Protein AF-A0A1Y2BMK5-F1 (afdb_monomer_lite)

Secondary structure (DSSP, 8-state):
---------HHHHHGGG--HHHHHHHHHHHHHHHHHHHSS--THHHHHHHSHHHHHHHHHHHTTTT-HHHHHTT-SSS-HHHHHHHHHHHHHHTT-HHHHHHHHTTTTTTT-----HHHHH-GGGS-HHHHHHHHHHHHHHSSS----HHHHHHHHHHHHHHHHHHHHHHHHHHHHHHHHHHHHT--EEHHHHHHHHHHTTTS----TTPPEE-----GGGG-PPPHHHHHHHHHHHHHHHHHHHTTS-SSHHHHHHHHHHHHSS--TTT--

Radius of gyration: 19.22 Å; chains: 1; bounding box: 66×44×49 Å

Sequence (272 aa):
MSISQEAVTIHHQLAPFVNQEAYAKDCDSLIVIMRYLTGYRSPALQIAHIWKPALHSATLIMTPFRGAPACDFGFSPIDAALRTKVITLTSLVAECPACSALNCRIGKLGKGAYPLKPIVLTPSMISEREQVALNAVVGATVIPAARSERTRKKVVERFGEKGLQLLGTFIALMALTNTMTSLACLDIDADIQKDMEVVLKGTGWNMGRHKTVSTTMNVSDFRQPSTFTVLRHVLKGIKKAKITMSSLPSKPAELNMWIQSKFGFQPRYLSK

InterPro domains:
  IPR029032 AhpD-like [G3DSA:1.20.1290.10] (42-197)
  IPR029032 AhpD-like [SSF69118] (74-191)

pLDDT: mean 77.94, std 13.47, range [34.28, 96.31]

Foldseek 3Di:
DDPPPPPQFLLNVCVVLQPPVVLCVLCVLVQQLLCLFQVDRDSLSSLCVSVVVSNLVLLLLCLLPPCCVCQDVVVALHHQLLSLLLLLLLLVLLLQQQSNLSSQSRCCNPPHRNQNLCSQPNPVVADPLSVLLSVQSNQCRHVVRNDDPVSVVSQCVRGNPRSVVNSVSSNVSSVSSSVSCVNRLEAHEPVSVVVCCVRCPPNPRDSPSHHYDHPPDDPVSSDRDDPVRSVVSSVVSNVVSCVVCVVADPDLVRNQVVCCVPPVDGPPVSVD

Organism: NCBI:txid329046

Structure (mmCIF, N/CA/C/O backbone):
data_AF-A0A1Y2BMK5-F1
#
_entry.id   AF-A0A1Y2BMK5-F1
#
loop_
_atom_site.group_PDB
_atom_site.id
_atom_site.type_symbol
_atom_site.label_atom_id
_atom_site.label_alt_id
_atom_site.label_comp_id
_atom_site.label_asym_id
_atom_site.label_entity_id
_atom_site.label_seq_id
_atom_site.pdbx_PDB_ins_code
_atom_site.Cartn_x
_atom_site.Cartn_y
_atom_site.Cartn_z
_atom_site.occupancy
_atom_site.B_iso_or_equiv
_atom_site.auth_seq_id
_atom_site.auth_comp_id
_atom_site.auth_asym_id
_atom_site.auth_atom_id
_atom_site.pdbx_PDB_model_num
ATOM 1 N N . MET A 1 1 ? 43.092 -8.981 -8.061 1.00 37.88 1 MET A N 1
ATOM 2 C CA . MET A 1 1 ? 41.873 -8.144 -8.049 1.00 37.88 1 MET A CA 1
ATOM 3 C C . MET A 1 1 ? 40.702 -9.022 -8.455 1.00 37.88 1 MET A C 1
ATOM 5 O O . MET A 1 1 ? 40.603 -9.369 -9.623 1.00 37.88 1 MET A O 1
ATOM 9 N N . SER A 1 2 ? 39.881 -9.472 -7.504 1.00 34.28 2 SER A N 1
ATOM 10 C CA . SER A 1 2 ? 38.656 -10.200 -7.842 1.00 34.28 2 SER A CA 1
ATOM 11 C C . SER A 1 2 ? 37.641 -9.198 -8.377 1.00 34.28 2 SER A C 1
ATOM 13 O O . SER A 1 2 ? 37.265 -8.266 -7.664 1.00 34.28 2 SER A O 1
ATOM 15 N N . ILE A 1 3 ? 37.199 -9.381 -9.617 1.00 35.81 3 ILE A N 1
ATOM 16 C CA . ILE A 1 3 ? 35.992 -8.727 -10.113 1.00 35.81 3 ILE A CA 1
ATOM 17 C C . ILE A 1 3 ? 34.863 -9.275 -9.241 1.00 35.81 3 ILE A C 1
ATOM 19 O O . ILE A 1 3 ? 34.463 -10.428 -9.384 1.00 35.81 3 ILE A O 1
ATOM 23 N N . SER A 1 4 ? 34.422 -8.480 -8.269 1.00 41.19 4 SER A N 1
ATOM 24 C CA . SER A 1 4 ? 33.177 -8.726 -7.553 1.00 41.19 4 SER A CA 1
ATOM 25 C C . SER A 1 4 ? 32.084 -8.787 -8.615 1.00 41.19 4 SER A C 1
ATOM 27 O O . SER A 1 4 ? 31.694 -7.748 -9.145 1.00 41.19 4 SER A O 1
ATOM 29 N N . GLN A 1 5 ? 31.623 -9.989 -8.969 1.00 45.81 5 GLN A N 1
ATOM 30 C CA . GLN A 1 5 ? 30.364 -10.149 -9.684 1.00 45.81 5 GLN A CA 1
ATOM 31 C C . GLN A 1 5 ? 29.290 -9.556 -8.776 1.00 45.81 5 GLN A C 1
ATOM 33 O O . GLN A 1 5 ? 28.866 -10.182 -7.806 1.00 45.81 5 GLN A O 1
ATOM 38 N N . GLU A 1 6 ? 28.911 -8.306 -9.035 1.00 58.62 6 GLU A N 1
ATOM 39 C CA . GLU A 1 6 ? 27.813 -7.671 -8.328 1.00 58.62 6 GLU A CA 1
ATOM 40 C C . GLU A 1 6 ? 26.588 -8.576 -8.452 1.00 58.62 6 GLU A C 1
ATOM 42 O O . GLU A 1 6 ? 26.075 -8.785 -9.547 1.00 58.62 6 GLU A O 1
ATOM 47 N N . ALA A 1 7 ? 26.120 -9.124 -7.328 1.00 60.66 7 ALA A N 1
ATOM 48 C CA . ALA A 1 7 ? 24.984 -10.039 -7.317 1.00 60.66 7 ALA A CA 1
ATOM 49 C C . ALA A 1 7 ? 23.778 -9.384 -8.011 1.00 60.66 7 ALA A C 1
ATOM 51 O O . ALA A 1 7 ? 23.241 -8.396 -7.513 1.00 60.66 7 ALA A O 1
ATOM 52 N N . VAL A 1 8 ? 23.394 -9.865 -9.190 1.00 74.69 8 VAL A N 1
ATOM 53 C CA . VAL A 1 8 ? 22.322 -9.260 -9.987 1.00 74.69 8 VAL A CA 1
ATOM 54 C C . VAL A 1 8 ? 20.992 -9.510 -9.272 1.00 74.69 8 VAL A C 1
ATOM 56 O O . VAL A 1 8 ? 20.641 -10.659 -9.011 1.00 74.69 8 VAL A O 1
ATOM 59 N N . THR A 1 9 ? 20.257 -8.450 -8.923 1.00 80.25 9 THR A N 1
ATOM 60 C CA . THR A 1 9 ? 18.926 -8.578 -8.310 1.00 80.25 9 THR A CA 1
ATOM 61 C C . THR A 1 9 ? 17.930 -9.137 -9.325 1.00 80.25 9 THR A C 1
ATOM 63 O O . THR A 1 9 ? 18.091 -8.962 -10.535 1.00 80.25 9 THR A O 1
ATOM 66 N N . ILE A 1 10 ? 16.863 -9.790 -8.850 1.00 84.88 10 ILE A N 1
ATOM 67 C CA . ILE A 1 10 ? 15.784 -10.258 -9.736 1.00 84.88 10 ILE A CA 1
ATOM 68 C C . ILE A 1 10 ? 15.186 -9.070 -10.503 1.00 84.88 10 ILE A C 1
ATOM 70 O O . ILE A 1 10 ? 14.896 -9.188 -11.689 1.00 84.88 10 ILE A O 1
ATOM 74 N N . HIS A 1 11 ? 15.090 -7.896 -9.876 1.00 84.81 11 HIS A N 1
ATOM 75 C CA . HIS A 1 11 ? 14.702 -6.658 -10.545 1.00 84.81 11 HIS A CA 1
ATOM 76 C C . HIS A 1 11 ? 15.526 -6.362 -11.811 1.00 84.81 11 HIS A C 1
ATOM 78 O O . HIS A 1 11 ? 14.943 -6.110 -12.865 1.00 84.81 11 HIS A O 1
ATOM 84 N N . HIS A 1 12 ? 16.858 -6.453 -11.746 1.00 84.38 12 HIS A N 1
ATOM 85 C CA . HIS A 1 12 ? 17.714 -6.248 -12.919 1.00 84.38 12 HIS A CA 1
ATOM 86 C C . HIS A 1 12 ? 17.507 -7.312 -13.998 1.00 84.38 12 HIS A C 1
ATOM 88 O O . HIS A 1 12 ? 17.515 -6.987 -15.184 1.00 84.38 12 HIS A O 1
ATOM 94 N N . GLN A 1 13 ? 17.251 -8.561 -13.608 1.00 87.62 13 GLN A N 1
ATOM 95 C CA . GLN A 1 13 ? 16.928 -9.631 -14.559 1.00 87.62 13 GLN A CA 1
ATOM 96 C C . GLN A 1 13 ? 15.573 -9.412 -15.246 1.00 87.62 13 GLN A C 1
ATOM 98 O O . GLN A 1 13 ? 15.386 -9.827 -16.386 1.00 87.62 13 GLN A O 1
ATOM 103 N N . LEU A 1 14 ? 14.634 -8.743 -14.572 1.00 88.19 14 LEU A N 1
ATOM 104 C CA . LEU A 1 14 ? 13.306 -8.440 -15.102 1.00 88.19 14 LEU A CA 1
ATOM 105 C C . LEU A 1 14 ? 13.279 -7.206 -16.020 1.00 88.19 14 LEU A C 1
ATOM 107 O O . LEU A 1 14 ? 12.351 -7.070 -16.819 1.00 88.19 14 LEU A O 1
ATOM 111 N N . ALA A 1 15 ? 14.278 -6.322 -15.945 1.00 86.38 15 ALA A N 1
ATOM 112 C CA . ALA A 1 15 ? 14.300 -5.060 -16.689 1.00 86.38 15 ALA A CA 1
ATOM 113 C C . ALA A 1 15 ? 14.110 -5.204 -18.219 1.00 86.38 15 ALA A C 1
ATOM 115 O O . ALA A 1 15 ? 13.330 -4.425 -18.776 1.00 86.38 15 ALA A O 1
ATOM 116 N N . PRO A 1 16 ? 14.712 -6.197 -18.912 1.00 90.00 16 PRO A N 1
ATOM 117 C CA . PRO A 1 16 ? 14.519 -6.384 -20.355 1.00 90.00 16 PRO A CA 1
ATOM 118 C C . PRO A 1 16 ? 13.082 -6.738 -20.762 1.00 90.00 16 PRO A C 1
ATOM 120 O O . PRO A 1 16 ? 12.694 -6.516 -21.906 1.00 90.00 16 PRO A O 1
ATOM 123 N N . PHE A 1 17 ? 12.275 -7.271 -19.840 1.00 89.81 17 PHE A N 1
ATOM 124 C CA . PHE A 1 17 ? 10.885 -7.654 -20.109 1.00 89.81 17 PHE A CA 1
ATOM 125 C C . PHE A 1 17 ? 9.910 -6.473 -19.998 1.00 89.81 17 PHE A C 1
ATOM 127 O O . PHE A 1 17 ? 8.723 -6.609 -20.303 1.00 89.81 17 PHE A O 1
ATOM 134 N N . VAL A 1 18 ? 10.388 -5.300 -19.574 1.00 87.69 18 VAL A N 1
ATOM 135 C CA . VAL A 1 18 ? 9.569 -4.092 -19.479 1.00 87.69 18 VAL A CA 1
ATOM 136 C C . VAL A 1 18 ? 9.506 -3.410 -20.844 1.00 87.69 18 VAL A C 1
ATOM 138 O O . VAL A 1 18 ? 10.422 -2.692 -21.245 1.00 87.69 18 VAL A O 1
ATOM 141 N N . ASN A 1 19 ? 8.374 -3.547 -21.536 1.00 90.69 19 ASN A N 1
ATOM 142 C CA . ASN A 1 19 ? 8.073 -2.690 -22.682 1.00 90.69 19 ASN A CA 1
ATOM 143 C C . ASN A 1 19 ? 7.813 -1.256 -22.182 1.00 90.69 19 ASN A C 1
ATOM 145 O O . ASN A 1 19 ? 6.749 -0.969 -21.630 1.00 90.69 19 ASN A O 1
ATOM 149 N N . GLN A 1 20 ? 8.794 -0.365 -22.361 1.00 88.19 20 GLN A N 1
ATOM 150 C CA . GLN A 1 20 ? 8.766 0.993 -21.804 1.00 88.19 20 GLN A CA 1
ATOM 151 C C . GLN A 1 20 ? 7.624 1.852 -22.355 1.00 88.19 20 GLN A C 1
ATOM 153 O O . GLN A 1 20 ? 7.023 2.618 -21.601 1.00 88.19 20 GLN A O 1
ATOM 158 N N . GLU A 1 21 ? 7.283 1.703 -23.635 1.00 88.44 21 GLU A N 1
ATOM 159 C CA . GLU A 1 21 ? 6.185 2.446 -24.258 1.00 88.44 21 GLU A CA 1
ATOM 160 C C . GLU A 1 21 ? 4.834 2.002 -23.681 1.00 88.44 21 GLU A C 1
ATOM 162 O O . GLU A 1 21 ? 4.038 2.820 -23.205 1.00 88.44 21 GLU A O 1
ATOM 167 N N . ALA A 1 22 ? 4.604 0.687 -23.627 1.00 88.44 22 ALA A N 1
ATOM 168 C CA . ALA A 1 22 ? 3.404 0.124 -23.024 1.00 88.44 22 ALA A CA 1
ATOM 169 C C . ALA A 1 22 ? 3.323 0.441 -21.523 1.00 88.44 22 ALA A C 1
ATOM 171 O O . ALA A 1 22 ? 2.236 0.695 -21.009 1.00 88.44 22 ALA A O 1
ATOM 172 N N . TYR A 1 23 ? 4.450 0.455 -20.809 1.00 88.56 23 TYR A N 1
ATOM 173 C CA . TYR A 1 23 ? 4.517 0.838 -19.398 1.00 88.56 23 TYR A CA 1
ATOM 174 C C . TYR A 1 23 ? 4.120 2.298 -19.191 1.00 88.56 23 TYR A C 1
ATOM 176 O O . TYR A 1 23 ? 3.236 2.581 -18.377 1.00 88.56 23 TYR A O 1
ATOM 184 N N . ALA A 1 24 ? 4.719 3.217 -19.951 1.00 86.50 24 ALA A N 1
ATOM 185 C CA . ALA A 1 24 ? 4.400 4.637 -19.879 1.00 86.50 24 ALA A CA 1
ATOM 186 C C . ALA A 1 24 ? 2.907 4.884 -20.134 1.00 86.50 24 ALA A C 1
ATOM 188 O O . ALA A 1 24 ? 2.281 5.649 -19.405 1.00 86.50 24 ALA A O 1
ATOM 189 N N . LYS A 1 25 ? 2.313 4.177 -21.102 1.00 87.31 25 LYS A N 1
ATOM 190 C CA . LYS A 1 25 ? 0.887 4.283 -21.434 1.00 87.31 25 LYS A CA 1
ATOM 191 C C . LYS A 1 25 ? -0.032 3.668 -20.373 1.00 87.31 25 LYS A C 1
ATOM 193 O O . LYS A 1 25 ? -1.000 4.305 -19.949 1.00 87.31 25 LYS A O 1
ATOM 198 N N . ASP A 1 26 ? 0.246 2.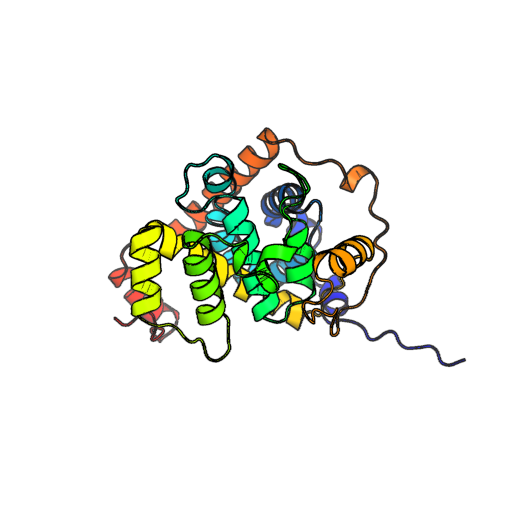438 -19.944 1.00 85.00 26 ASP A N 1
ATOM 199 C CA . ASP A 1 26 ? -0.641 1.670 -19.060 1.00 85.00 26 ASP A CA 1
ATOM 200 C C . ASP A 1 26 ? -0.634 2.186 -17.619 1.00 85.00 26 ASP A C 1
ATOM 202 O O . ASP A 1 26 ? -1.670 2.127 -16.938 1.00 85.00 26 ASP A O 1
ATOM 206 N N . CYS A 1 27 ? 0.525 2.680 -17.172 1.00 85.56 27 CYS A N 1
ATOM 207 C CA . CYS A 1 27 ? 0.789 3.090 -15.796 1.00 85.56 27 CYS A CA 1
ATOM 208 C C . CYS A 1 27 ? 0.824 4.612 -15.602 1.00 85.56 27 CYS A C 1
ATOM 210 O O . CYS A 1 27 ? 0.990 5.041 -14.465 1.00 85.56 27 CYS A O 1
ATOM 212 N N . ASP A 1 28 ? 0.617 5.421 -16.648 1.00 87.06 28 ASP A N 1
ATOM 213 C CA . ASP A 1 28 ? 0.618 6.897 -16.631 1.00 87.06 28 ASP A CA 1
ATOM 214 C C . ASP A 1 28 ? -0.010 7.503 -15.356 1.00 87.06 28 ASP A C 1
ATOM 216 O O . ASP A 1 28 ? 0.658 8.165 -14.561 1.00 87.06 28 ASP A O 1
ATOM 220 N N . SER A 1 29 ? -1.282 7.186 -15.079 1.00 83.31 29 SER A N 1
ATOM 221 C CA . SER A 1 29 ? -1.964 7.671 -13.870 1.00 83.31 29 SER A CA 1
ATOM 222 C C . SER A 1 29 ? -1.305 7.225 -12.570 1.00 83.31 29 SER A C 1
ATOM 224 O O . SER A 1 29 ? -1.212 8.021 -11.640 1.00 83.31 29 SER A O 1
ATOM 226 N N . LEU A 1 30 ? -0.858 5.972 -12.484 1.00 81.69 30 LEU A N 1
ATOM 227 C CA . LEU A 1 30 ? -0.229 5.451 -11.270 1.00 81.69 30 LEU A CA 1
ATOM 228 C C . LEU A 1 30 ? 1.133 6.102 -11.041 1.00 81.69 30 LEU A C 1
ATOM 230 O O . LEU A 1 30 ? 1.456 6.419 -9.901 1.00 81.69 30 LEU A O 1
ATOM 234 N N . ILE A 1 31 ? 1.892 6.358 -12.108 1.00 84.62 31 ILE A N 1
ATOM 235 C CA . ILE A 1 31 ? 3.179 7.057 -12.054 1.00 84.62 31 ILE A CA 1
ATOM 236 C C . ILE A 1 31 ? 2.977 8.474 -11.511 1.00 84.62 31 ILE A C 1
ATOM 238 O O . ILE A 1 31 ? 3.663 8.859 -10.566 1.00 84.62 31 ILE A O 1
ATOM 242 N N . VAL A 1 32 ? 2.013 9.232 -12.046 1.00 82.50 32 VAL A N 1
ATOM 243 C CA . VAL A 1 32 ? 1.722 10.600 -11.580 1.00 82.50 32 VAL A CA 1
ATOM 244 C C . VAL A 1 32 ? 1.276 10.611 -10.117 1.00 82.50 32 VAL A C 1
ATOM 246 O O . VAL A 1 32 ? 1.775 11.411 -9.324 1.00 82.50 32 VAL A O 1
ATOM 249 N N . ILE A 1 33 ? 0.367 9.709 -9.741 1.00 78.81 33 ILE A N 1
ATOM 250 C CA . ILE A 1 33 ? -0.146 9.609 -8.369 1.00 78.81 33 ILE A CA 1
ATOM 251 C C . ILE A 1 33 ? 0.973 9.208 -7.402 1.00 78.81 33 ILE A C 1
ATOM 253 O O . ILE A 1 33 ? 1.138 9.843 -6.365 1.00 78.81 33 ILE A O 1
ATOM 257 N N . MET A 1 34 ? 1.777 8.197 -7.737 1.00 77.69 34 MET A N 1
ATOM 258 C CA . MET A 1 34 ? 2.910 7.784 -6.904 1.00 77.69 34 MET A CA 1
ATOM 259 C C . MET A 1 34 ? 3.925 8.910 -6.758 1.00 77.69 34 MET A C 1
ATOM 261 O O . MET A 1 34 ? 4.346 9.192 -5.642 1.00 77.69 34 MET A O 1
ATOM 265 N N . ARG A 1 35 ? 4.238 9.623 -7.842 1.00 77.62 35 ARG A N 1
ATOM 266 C CA . ARG A 1 35 ? 5.160 10.758 -7.806 1.00 77.62 35 ARG A CA 1
ATOM 267 C C . ARG A 1 35 ? 4.673 11.882 -6.894 1.00 77.62 35 ARG A C 1
ATOM 269 O O . ARG A 1 35 ? 5.474 12.389 -6.121 1.00 77.62 35 ARG A O 1
ATOM 276 N N . TYR A 1 36 ? 3.385 12.225 -6.927 1.00 76.19 36 TYR A N 1
ATOM 277 C CA . TYR A 1 36 ? 2.797 13.177 -5.973 1.00 76.19 36 TYR A CA 1
ATOM 278 C C . TYR A 1 36 ? 2.977 12.722 -4.520 1.00 76.19 36 TYR A C 1
ATOM 280 O O . TYR A 1 36 ? 3.273 13.497 -3.617 1.00 76.19 36 TYR A O 1
ATOM 288 N N . LEU A 1 37 ? 2.779 11.428 -4.299 1.00 72.31 37 LEU A N 1
ATOM 289 C CA . LEU A 1 37 ? 2.688 10.847 -2.975 1.00 72.31 37 LEU A CA 1
ATOM 290 C C . LEU A 1 37 ? 4.040 10.570 -2.317 1.00 72.31 37 LEU A C 1
ATOM 292 O O . LEU A 1 37 ? 4.126 10.598 -1.092 1.00 72.31 37 LEU A O 1
ATOM 296 N N . THR A 1 38 ? 5.062 10.235 -3.099 1.00 70.50 38 THR A N 1
ATOM 297 C CA . THR A 1 38 ? 6.379 9.809 -2.598 1.00 70.50 38 THR A CA 1
ATOM 298 C C . THR A 1 38 ? 7.517 10.692 -3.100 1.00 70.50 38 THR A C 1
ATOM 300 O O . THR A 1 38 ? 8.629 10.589 -2.588 1.00 70.50 38 THR A O 1
ATOM 303 N N . GLY A 1 39 ? 7.269 11.528 -4.115 1.00 70.56 39 GLY A N 1
ATOM 304 C CA . GLY A 1 39 ? 8.311 12.240 -4.859 1.00 70.56 39 GLY A CA 1
ATOM 305 C C . GLY A 1 39 ? 9.223 11.326 -5.654 1.00 70.56 39 GLY A C 1
ATOM 306 O O . GLY A 1 39 ? 10.262 11.774 -6.118 1.00 70.56 39 GLY A O 1
ATOM 307 N N . TYR A 1 40 ? 8.847 10.056 -5.796 1.00 70.19 40 TYR A N 1
ATOM 308 C CA . TYR A 1 40 ? 9.711 9.024 -6.329 1.00 70.19 40 TYR A CA 1
ATOM 309 C C . TYR A 1 40 ? 8.994 8.177 -7.375 1.00 70.19 40 TYR A C 1
ATOM 311 O O . TYR A 1 40 ? 7.838 7.773 -7.202 1.00 70.19 40 TYR A O 1
ATOM 319 N N . ARG A 1 41 ? 9.708 7.860 -8.456 1.00 73.31 41 ARG A N 1
ATOM 320 C CA . ARG A 1 41 ? 9.243 6.916 -9.469 1.00 73.31 41 ARG A CA 1
ATOM 321 C C . ARG A 1 41 ? 9.576 5.500 -9.007 1.00 73.31 41 ARG A C 1
ATOM 323 O O . ARG A 1 41 ? 10.662 5.003 -9.259 1.00 73.31 41 ARG A O 1
ATOM 330 N N . SER A 1 42 ? 8.626 4.854 -8.336 1.00 73.38 42 SER A N 1
ATOM 331 C CA . SER A 1 42 ? 8.840 3.503 -7.812 1.00 73.38 42 SER A CA 1
ATOM 332 C C . SER A 1 42 ? 9.030 2.466 -8.937 1.00 73.38 42 SER A C 1
ATOM 334 O O . SER A 1 42 ? 8.113 2.303 -9.753 1.00 73.38 42 SER A O 1
ATOM 336 N N . PRO A 1 43 ? 10.144 1.705 -8.951 1.00 79.06 43 PRO A N 1
ATOM 337 C CA . PRO A 1 43 ? 10.358 0.611 -9.903 1.00 79.06 43 PRO A CA 1
ATOM 338 C C . PRO A 1 43 ? 9.390 -0.567 -9.689 1.00 79.06 43 PRO A C 1
ATOM 340 O O . PRO A 1 43 ? 9.171 -1.373 -10.590 1.00 79.06 43 PRO A O 1
ATOM 343 N N . ALA A 1 44 ? 8.694 -0.626 -8.546 1.00 82.44 44 ALA A N 1
ATOM 344 C CA . ALA A 1 44 ? 7.671 -1.639 -8.280 1.00 82.44 44 ALA A CA 1
ATOM 345 C C . ALA A 1 44 ? 6.539 -1.651 -9.326 1.00 82.44 44 ALA A C 1
ATOM 347 O O . ALA A 1 44 ? 5.975 -2.707 -9.617 1.00 82.44 44 ALA A O 1
ATOM 348 N N . LEU A 1 45 ? 6.217 -0.497 -9.927 1.00 84.81 45 LEU A N 1
ATOM 349 C CA . LEU A 1 45 ? 5.207 -0.421 -10.988 1.00 84.81 45 LEU A CA 1
ATOM 350 C C . LEU A 1 45 ? 5.661 -1.089 -12.292 1.00 84.81 45 LEU A C 1
ATOM 352 O O . LEU A 1 45 ? 4.811 -1.565 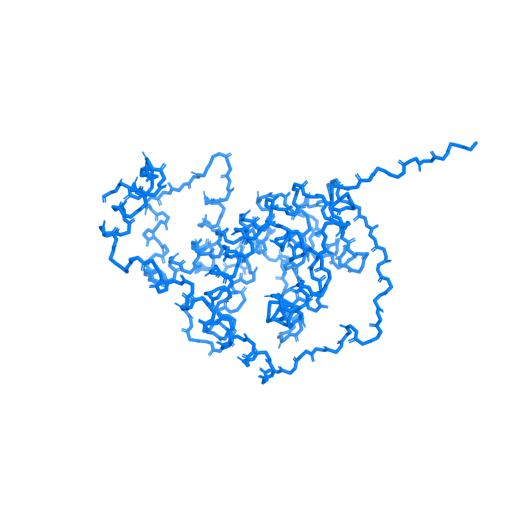-13.043 1.00 84.81 45 LEU A O 1
ATOM 356 N N . GLN A 1 46 ? 6.968 -1.142 -12.562 1.00 87.25 46 GLN A N 1
ATOM 357 C CA . GLN A 1 46 ? 7.503 -1.851 -13.727 1.00 87.25 46 GLN A CA 1
ATOM 358 C C . GLN A 1 46 ? 7.368 -3.362 -13.538 1.00 87.25 46 GLN A C 1
ATOM 360 O O . GLN A 1 46 ? 6.887 -4.042 -14.440 1.00 87.25 46 GLN A O 1
ATOM 365 N N . ILE A 1 47 ? 7.665 -3.872 -12.338 1.00 86.69 47 ILE A N 1
ATOM 366 C CA . ILE A 1 47 ? 7.456 -5.290 -12.000 1.00 86.69 47 ILE A CA 1
ATOM 367 C C . ILE A 1 47 ? 5.977 -5.663 -12.137 1.00 86.69 47 ILE A C 1
ATOM 369 O O . ILE A 1 47 ? 5.638 -6.649 -12.793 1.00 86.69 47 ILE A O 1
ATOM 373 N N . ALA A 1 48 ? 5.080 -4.847 -11.576 1.00 86.75 48 ALA A N 1
ATOM 374 C CA . ALA A 1 48 ? 3.646 -5.074 -11.714 1.00 86.75 48 ALA A CA 1
ATOM 375 C C . ALA A 1 48 ? 3.200 -5.046 -13.187 1.00 86.75 48 ALA A C 1
ATOM 377 O O . ALA A 1 48 ? 2.303 -5.790 -13.564 1.00 86.75 48 ALA A O 1
ATOM 378 N N . HIS A 1 49 ? 3.817 -4.220 -14.039 1.00 89.12 49 HIS A N 1
ATOM 379 C CA . HIS A 1 49 ? 3.467 -4.130 -15.461 1.00 89.12 49 HIS A CA 1
ATOM 380 C C . HIS A 1 49 ? 3.831 -5.381 -16.263 1.00 89.12 49 HIS A C 1
ATOM 382 O O . HIS A 1 49 ? 3.037 -5.771 -17.125 1.00 89.12 49 HIS A O 1
ATOM 388 N N . ILE A 1 50 ? 4.955 -6.030 -15.936 1.00 88.94 50 ILE A N 1
ATOM 389 C CA . ILE A 1 50 ? 5.335 -7.335 -16.504 1.00 88.94 50 ILE A CA 1
ATOM 390 C C . ILE A 1 50 ? 4.246 -8.368 -16.183 1.00 88.94 50 ILE A C 1
ATOM 392 O O . ILE A 1 50 ? 3.825 -9.131 -17.052 1.00 88.94 50 ILE A O 1
ATOM 396 N N . TRP A 1 51 ? 3.716 -8.348 -14.957 1.00 86.50 51 TRP A N 1
ATOM 397 C CA . TRP A 1 51 ? 2.652 -9.249 -14.522 1.00 86.50 51 TRP A CA 1
ATOM 398 C C . TRP A 1 51 ? 1.286 -8.548 -14.470 1.00 86.50 51 TRP A C 1
ATOM 400 O O . TRP A 1 51 ? 0.810 -8.134 -13.413 1.00 86.50 51 TRP A O 1
ATOM 410 N N . LYS A 1 52 ? 0.602 -8.450 -15.619 1.00 83.31 52 LYS A N 1
ATOM 411 C CA . LYS A 1 52 ? -0.678 -7.716 -15.760 1.00 83.31 52 LYS A CA 1
ATOM 412 C C . LYS A 1 52 ? -1.724 -7.979 -14.659 1.00 83.31 52 LYS A C 1
ATOM 414 O O . LYS A 1 52 ? -2.333 -7.003 -14.221 1.00 83.31 52 LYS A O 1
ATOM 419 N N . PRO A 1 53 ? -1.941 -9.213 -14.158 1.00 83.50 53 PRO A N 1
ATOM 420 C CA . PRO A 1 53 ? -2.806 -9.446 -13.000 1.00 83.50 53 PRO A CA 1
ATOM 421 C C . PRO A 1 53 ? -2.406 -8.670 -11.738 1.00 83.50 53 PRO A C 1
ATOM 423 O O . PRO A 1 53 ? -3.283 -8.125 -11.064 1.00 83.50 53 PRO A O 1
ATOM 426 N N . ALA A 1 54 ? -1.111 -8.554 -11.431 1.00 84.00 54 ALA A N 1
ATOM 427 C CA . ALA A 1 54 ? -0.639 -7.695 -10.349 1.00 84.00 54 ALA A CA 1
ATOM 428 C C . ALA A 1 54 ? -0.844 -6.217 -10.659 1.00 84.00 54 ALA A C 1
ATOM 430 O O . ALA A 1 54 ? -1.290 -5.502 -9.771 1.00 84.00 54 ALA A O 1
ATOM 431 N N . LEU A 1 55 ? -0.614 -5.745 -11.891 1.00 83.44 55 LEU A N 1
ATOM 432 C CA . LEU A 1 55 ? -0.939 -4.358 -12.249 1.00 83.44 55 LEU A CA 1
ATOM 433 C C . LEU A 1 55 ? -2.434 -4.062 -12.100 1.00 83.44 55 LEU A C 1
ATOM 435 O O . LEU A 1 55 ? -2.800 -2.995 -11.612 1.00 83.44 55 LEU A O 1
ATOM 439 N N . HIS A 1 56 ? -3.306 -4.982 -12.507 1.00 81.19 56 HIS A N 1
ATOM 440 C CA . HIS A 1 56 ? -4.751 -4.840 -12.348 1.00 81.19 56 HIS A CA 1
ATOM 441 C C . HIS A 1 56 ? -5.145 -4.858 -10.880 1.00 81.19 56 HIS A C 1
ATOM 443 O O . HIS A 1 56 ? -5.887 -3.979 -10.463 1.00 81.19 56 HIS A O 1
ATOM 449 N N . SER A 1 57 ? -4.605 -5.784 -10.089 1.00 79.94 57 SER A N 1
ATOM 450 C CA . SER A 1 57 ? -4.858 -5.850 -8.647 1.00 79.94 57 SER A CA 1
ATOM 451 C C . SER A 1 57 ? -4.356 -4.586 -7.962 1.00 79.94 57 SER A C 1
ATOM 453 O O . SER A 1 57 ? -5.117 -3.924 -7.269 1.00 79.94 57 SER A O 1
ATOM 455 N N . ALA A 1 58 ? -3.121 -4.173 -8.243 1.00 77.69 58 ALA A N 1
ATOM 456 C CA . ALA A 1 58 ? -2.560 -2.919 -7.777 1.00 77.69 58 ALA A CA 1
ATOM 457 C C . ALA A 1 58 ? -3.417 -1.739 -8.227 1.00 77.69 58 ALA A C 1
ATOM 459 O O . ALA A 1 58 ? -3.684 -0.903 -7.398 1.00 77.69 58 ALA A O 1
ATOM 460 N N . THR A 1 59 ? -3.928 -1.676 -9.459 1.00 75.44 59 THR A N 1
ATOM 461 C CA . THR A 1 59 ? -4.813 -0.586 -9.917 1.00 75.44 59 THR A CA 1
ATOM 462 C C . THR A 1 59 ? -6.155 -0.608 -9.189 1.00 75.44 59 THR A C 1
ATOM 464 O O . THR A 1 59 ? -6.580 0.414 -8.660 1.00 75.44 59 THR A O 1
ATOM 467 N N . LEU A 1 60 ? -6.827 -1.758 -9.138 1.00 73.25 60 LEU A N 1
ATOM 468 C CA . LEU A 1 60 ? -8.129 -1.955 -8.496 1.00 73.25 60 LEU A CA 1
ATOM 469 C C . LEU A 1 60 ? -8.079 -1.698 -7.002 1.00 73.25 60 LEU A C 1
ATOM 471 O O . LEU A 1 60 ? -9.056 -1.216 -6.446 1.00 73.25 60 LEU A O 1
ATOM 475 N N . ILE A 1 61 ? -6.947 -2.008 -6.379 1.00 69.81 61 ILE A N 1
ATOM 476 C CA . ILE A 1 61 ? -6.682 -1.727 -4.983 1.00 69.81 61 ILE A CA 1
ATOM 477 C C . ILE A 1 61 ? -6.263 -0.253 -4.853 1.00 69.81 61 ILE A C 1
ATOM 479 O O . ILE A 1 61 ? -6.917 0.453 -4.103 1.00 69.81 61 ILE A O 1
ATOM 483 N N . MET A 1 62 ? -5.304 0.263 -5.642 1.00 65.50 62 MET A N 1
ATOM 484 C CA . MET A 1 62 ? -4.838 1.677 -5.726 1.00 65.50 62 MET A CA 1
ATOM 485 C C . MET A 1 62 ? -5.956 2.687 -5.954 1.00 65.50 62 MET A C 1
ATOM 487 O O . MET A 1 62 ? -5.851 3.831 -5.524 1.00 65.50 62 MET A O 1
ATOM 491 N N . THR A 1 63 ? -7.042 2.286 -6.599 1.00 56.78 63 THR A N 1
ATOM 492 C CA . THR A 1 63 ? -8.150 3.188 -6.914 1.00 56.78 63 THR A CA 1
ATOM 493 C C . THR A 1 63 ? -8.978 3.583 -5.678 1.00 56.78 63 THR A C 1
ATOM 495 O O . THR A 1 63 ? -9.240 4.772 -5.498 1.00 56.78 63 THR A O 1
ATOM 498 N N . PRO A 1 64 ? -9.319 2.656 -4.763 1.00 50.94 64 PRO A N 1
ATOM 499 C CA . PRO A 1 64 ? -9.623 2.972 -3.368 1.00 50.94 64 PRO A CA 1
ATOM 500 C C . PRO A 1 64 ? -8.380 3.413 -2.559 1.00 50.94 64 PRO A C 1
ATOM 502 O O . PRO A 1 64 ? -8.495 4.188 -1.605 1.00 50.94 64 PRO A O 1
ATOM 505 N N . PHE A 1 65 ? -7.169 3.011 -2.955 1.00 51.94 65 PHE A N 1
ATOM 506 C CA . PHE A 1 65 ? -5.908 3.317 -2.271 1.00 51.94 65 PHE A CA 1
ATOM 507 C C . PHE A 1 65 ? -5.244 4.629 -2.651 1.00 51.94 65 PHE A C 1
ATOM 509 O O . PHE A 1 65 ? -4.174 4.724 -3.240 1.00 51.94 65 PHE A O 1
ATOM 516 N N . ARG A 1 66 ? -5.749 5.638 -1.982 1.00 52.19 66 ARG A N 1
ATOM 517 C CA . ARG A 1 66 ? -5.121 5.940 -0.684 1.00 52.19 66 ARG A CA 1
ATOM 518 C C . ARG A 1 66 ? -6.128 6.612 0.239 1.00 52.19 66 ARG A C 1
ATOM 520 O O . ARG A 1 66 ? -5.731 7.352 1.128 1.00 52.19 66 ARG A O 1
ATOM 527 N N . GLY A 1 67 ? -7.417 6.561 -0.107 1.00 51.84 67 GLY A N 1
ATOM 528 C CA . GLY A 1 67 ? -8.272 7.715 0.124 1.00 51.84 67 GLY A CA 1
ATOM 529 C C . GLY A 1 67 ? -7.529 9.041 -0.119 1.00 51.84 67 GLY A C 1
ATOM 530 O O . GLY A 1 67 ? -7.810 9.977 0.586 1.00 51.84 67 GLY A O 1
ATOM 531 N N . ALA A 1 68 ? -6.521 9.160 -0.999 1.00 51.84 68 ALA A N 1
ATOM 532 C CA . ALA A 1 68 ? -5.656 10.351 -0.993 1.00 51.84 68 ALA A CA 1
ATOM 533 C C . ALA A 1 68 ? -6.396 11.660 -1.258 1.00 51.84 68 ALA A C 1
ATOM 535 O O . ALA A 1 68 ? -6.026 12.654 -0.666 1.00 51.84 68 ALA A O 1
ATOM 536 N N . PRO A 1 69 ? -7.528 11.688 -1.970 1.00 56.16 69 PRO A N 1
ATOM 537 C CA . PRO A 1 69 ? -8.435 12.808 -1.813 1.00 56.16 69 PRO A CA 1
ATOM 538 C C . PRO A 1 69 ? -9.165 12.738 -0.461 1.00 56.16 69 PRO A C 1
ATOM 540 O O . PRO A 1 69 ? -9.049 13.634 0.353 1.00 56.16 69 PRO A O 1
ATOM 543 N N . ALA A 1 70 ? -9.897 11.662 -0.168 1.00 63.94 70 ALA A N 1
ATOM 544 C CA . ALA A 1 70 ? -10.757 11.578 1.017 1.00 63.94 70 ALA A CA 1
ATOM 545 C C . ALA A 1 70 ? -10.040 11.726 2.384 1.00 63.94 70 ALA A C 1
ATOM 547 O O . ALA A 1 70 ? -10.439 12.549 3.187 1.00 63.94 70 ALA A O 1
ATOM 548 N N . CYS A 1 71 ? -8.998 10.956 2.675 1.00 68.38 71 CYS A N 1
ATOM 549 C CA . CYS A 1 71 ? -8.085 11.092 3.809 1.00 68.38 71 CYS A CA 1
ATOM 550 C C . CYS A 1 71 ? -7.392 12.460 3.860 1.00 68.38 71 CYS A C 1
ATOM 552 O O . CYS A 1 71 ? -7.273 13.022 4.947 1.00 68.38 71 CYS A O 1
ATOM 554 N N . ASP A 1 72 ? -6.931 13.003 2.724 1.00 66.00 72 ASP A N 1
ATOM 555 C CA . ASP A 1 72 ? -6.147 14.249 2.736 1.00 66.00 72 ASP A CA 1
ATOM 556 C C . ASP A 1 72 ? -7.045 15.504 2.787 1.00 66.00 72 ASP A C 1
ATOM 558 O O . ASP A 1 72 ? -6.596 16.531 3.308 1.00 66.00 72 ASP A O 1
ATOM 562 N N . PHE A 1 73 ? -8.308 15.390 2.345 1.00 65.62 73 PHE A N 1
ATOM 563 C CA . PHE A 1 73 ? -9.386 16.393 2.410 1.00 65.62 73 PHE A CA 1
ATOM 564 C C . PHE A 1 73 ? -10.401 16.158 3.552 1.00 65.62 73 PHE A C 1
ATOM 566 O O . PHE A 1 73 ? -11.366 16.904 3.666 1.00 65.62 73 PHE A O 1
ATOM 573 N N . GLY A 1 74 ? -10.212 15.143 4.404 1.00 69.12 74 GLY A N 1
ATOM 574 C CA . GLY A 1 74 ? -11.042 14.919 5.602 1.00 69.12 74 GLY A CA 1
ATOM 575 C C . GLY A 1 74 ? -12.402 14.229 5.392 1.00 69.12 74 GLY A C 1
ATOM 576 O O . GLY A 1 74 ? -13.195 14.149 6.321 1.00 69.12 74 GLY A O 1
ATOM 577 N N . PHE A 1 75 ? -12.681 13.667 4.214 1.00 76.56 75 PHE A N 1
ATOM 578 C CA . PHE A 1 75 ? -13.903 12.900 3.908 1.00 76.56 75 PHE A CA 1
ATOM 579 C C . PHE A 1 75 ? -13.846 11.414 4.324 1.00 76.56 75 PHE A C 1
ATOM 581 O O . PHE A 1 75 ? -14.720 10.617 3.963 1.00 76.56 75 PHE A O 1
ATOM 588 N N . SER A 1 76 ? -12.789 11.000 5.023 1.00 82.25 76 SER A N 1
ATOM 589 C CA . SER A 1 76 ? -12.529 9.612 5.416 1.00 82.25 76 SER A CA 1
ATOM 590 C C . SER A 1 76 ? -12.481 9.471 6.940 1.00 82.25 76 SER A C 1
ATOM 592 O O . SER A 1 76 ? -11.932 10.348 7.604 1.00 82.25 76 SER A O 1
ATOM 594 N N . PRO A 1 77 ? -12.962 8.347 7.513 1.00 85.88 77 PRO A N 1
ATOM 595 C CA . PRO A 1 77 ? -12.778 8.050 8.936 1.00 85.88 77 PRO A CA 1
ATOM 596 C C . PRO A 1 77 ? -11.303 7.826 9.315 1.00 85.88 77 PRO A C 1
ATOM 598 O O . PRO A 1 77 ? -10.971 7.763 10.495 1.00 85.88 77 PRO A O 1
ATOM 601 N N . ILE A 1 78 ? -10.412 7.693 8.332 1.00 86.19 78 ILE A N 1
ATOM 602 C CA . ILE A 1 78 ? -8.963 7.614 8.518 1.00 86.19 78 ILE A CA 1
ATOM 603 C C . ILE A 1 78 ? -8.351 8.829 7.833 1.00 86.19 78 ILE A C 1
ATOM 605 O O . ILE A 1 78 ? -8.517 8.986 6.621 1.00 86.19 78 ILE A O 1
ATOM 609 N N . ASP A 1 79 ? -7.655 9.671 8.588 1.00 82.88 79 ASP A N 1
ATOM 610 C CA . ASP A 1 79 ? -6.943 10.826 8.048 1.00 82.88 79 ASP A CA 1
ATOM 611 C C . ASP A 1 79 ? -5.626 10.431 7.349 1.00 82.88 79 ASP A C 1
ATOM 613 O O . ASP A 1 79 ? -5.163 9.286 7.397 1.00 82.88 79 ASP A O 1
ATOM 617 N N . ALA A 1 80 ? -5.026 11.400 6.655 1.00 77.44 80 ALA A N 1
ATOM 618 C CA . ALA A 1 80 ? -3.772 11.224 5.927 1.00 77.44 80 ALA A CA 1
ATOM 619 C C . ALA A 1 80 ? -2.609 10.756 6.814 1.00 77.44 80 ALA A C 1
ATOM 621 O O . ALA A 1 80 ? -1.791 9.949 6.362 1.00 77.44 80 ALA A O 1
ATOM 622 N N . ALA A 1 81 ? -2.538 11.249 8.055 1.00 79.19 81 ALA A N 1
ATOM 623 C CA . ALA A 1 81 ? -1.456 10.928 8.972 1.00 79.19 81 ALA A CA 1
ATOM 624 C C . ALA A 1 81 ? -1.570 9.464 9.400 1.00 79.19 81 ALA A C 1
ATOM 626 O O . ALA A 1 81 ? -0.641 8.692 9.162 1.00 79.19 81 ALA A O 1
ATOM 627 N N . LEU A 1 82 ? -2.727 9.047 9.922 1.00 83.94 82 LEU A N 1
ATOM 628 C CA . LEU A 1 82 ? -2.985 7.666 10.326 1.00 83.94 82 LEU A CA 1
ATOM 629 C C . LEU A 1 82 ? -2.831 6.689 9.155 1.00 83.94 82 LEU A C 1
ATOM 631 O O . LEU A 1 82 ? -2.251 5.618 9.332 1.00 83.94 82 LEU A O 1
ATOM 635 N N . ARG A 1 83 ? -3.258 7.062 7.942 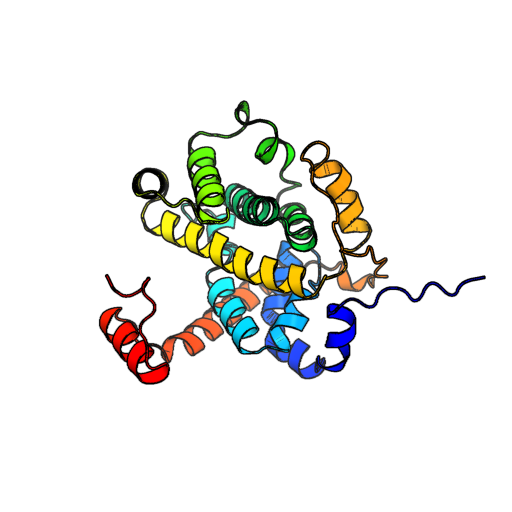1.00 84.06 83 ARG A N 1
ATOM 636 C CA . ARG A 1 83 ? -2.992 6.259 6.739 1.00 84.06 83 ARG A CA 1
ATOM 637 C C . ARG A 1 83 ? -1.497 6.009 6.550 1.00 84.06 83 ARG A C 1
ATOM 639 O O . ARG A 1 83 ? -1.115 4.861 6.339 1.00 84.06 83 ARG A O 1
ATOM 646 N N . THR A 1 84 ? -0.666 7.053 6.609 1.00 80.69 84 THR A N 1
ATOM 647 C CA . THR A 1 84 ? 0.795 6.909 6.505 1.00 80.69 84 THR A CA 1
ATOM 648 C C . THR A 1 84 ? 1.330 5.994 7.607 1.00 80.69 84 THR A C 1
ATOM 650 O O . THR A 1 84 ? 2.121 5.100 7.319 1.00 80.69 84 THR A O 1
ATOM 653 N N . LYS A 1 85 ? 0.853 6.139 8.852 1.00 83.81 85 LYS A N 1
ATOM 654 C CA . LYS A 1 85 ? 1.269 5.257 9.958 1.00 83.81 85 LYS A CA 1
ATOM 655 C C . LYS A 1 85 ? 0.946 3.790 9.665 1.00 83.81 85 LYS A C 1
ATOM 657 O O . LYS A 1 85 ? 1.806 2.930 9.827 1.00 83.81 85 LYS A O 1
ATOM 662 N N . VAL A 1 86 ? -0.267 3.518 9.184 1.00 87.44 86 VAL A N 1
ATOM 663 C CA . VAL A 1 86 ? -0.753 2.173 8.847 1.00 87.44 86 VAL A CA 1
ATOM 664 C C . VAL A 1 86 ? 0.083 1.527 7.741 1.00 87.44 86 VAL A C 1
ATOM 666 O O . VAL A 1 86 ? 0.558 0.407 7.923 1.00 87.44 86 VAL A O 1
ATOM 669 N N . ILE A 1 87 ? 0.306 2.211 6.614 1.00 86.31 87 ILE A N 1
ATOM 670 C CA . ILE A 1 87 ? 1.053 1.631 5.480 1.00 86.31 87 ILE A CA 1
ATOM 671 C C . ILE A 1 87 ? 2.538 1.424 5.813 1.00 86.31 87 ILE A C 1
ATOM 673 O O . ILE A 1 87 ? 3.115 0.393 5.451 1.00 86.31 87 ILE A O 1
ATOM 677 N N . THR A 1 88 ? 3.144 2.353 6.562 1.00 84.75 88 THR A N 1
ATOM 678 C CA . THR A 1 88 ? 4.532 2.225 7.017 1.00 84.75 88 THR A CA 1
ATOM 679 C C . THR A 1 88 ? 4.667 1.071 8.000 1.00 84.75 88 THR A C 1
ATOM 681 O O . THR A 1 88 ? 5.503 0.197 7.781 1.00 84.75 88 THR A O 1
ATOM 684 N N . LEU A 1 89 ? 3.813 1.004 9.031 1.00 87.44 89 LEU A N 1
ATOM 685 C CA . LEU A 1 89 ? 3.860 -0.080 10.015 1.00 87.44 89 LEU A CA 1
ATOM 686 C C . LEU A 1 89 ? 3.614 -1.444 9.365 1.00 87.44 89 LEU A C 1
ATOM 688 O O . LEU A 1 89 ? 4.320 -2.392 9.682 1.00 87.44 89 LEU A O 1
ATOM 692 N N . THR A 1 90 ? 2.691 -1.534 8.402 1.00 90.25 90 THR A N 1
ATOM 693 C CA . THR A 1 90 ? 2.475 -2.776 7.640 1.00 90.25 90 THR A CA 1
ATOM 694 C C . THR A 1 90 ? 3.765 -3.229 6.946 1.00 90.25 90 THR A C 1
ATOM 696 O O . THR A 1 90 ? 4.081 -4.410 6.930 1.00 90.25 90 THR A O 1
ATOM 699 N N . SER A 1 91 ? 4.548 -2.297 6.397 1.00 89.88 91 SER A N 1
ATOM 700 C CA . SER A 1 91 ? 5.825 -2.619 5.737 1.00 89.88 91 SER A CA 1
ATOM 701 C C . SER A 1 91 ? 6.923 -3.020 6.710 1.00 89.88 91 SER A C 1
ATOM 703 O O . SER A 1 91 ? 7.737 -3.877 6.381 1.00 89.88 91 SER A O 1
ATOM 705 N N . LEU A 1 92 ? 6.950 -2.397 7.888 1.00 87.81 92 LEU A N 1
ATOM 706 C CA . LEU A 1 92 ? 7.903 -2.725 8.945 1.00 87.81 92 LEU A CA 1
ATOM 707 C C . LEU A 1 92 ? 7.628 -4.115 9.524 1.00 87.81 92 LEU A C 1
ATOM 709 O O . LEU A 1 92 ? 8.547 -4.916 9.614 1.00 87.81 92 LEU A O 1
ATOM 713 N N . VAL A 1 93 ? 6.367 -4.421 9.851 1.00 88.75 93 VAL A N 1
ATOM 714 C CA . VAL A 1 93 ? 5.964 -5.740 10.375 1.00 88.75 93 VAL A CA 1
ATOM 715 C C . VAL A 1 93 ? 6.162 -6.840 9.332 1.00 88.75 93 VAL A C 1
ATOM 717 O O . VAL A 1 93 ? 6.511 -7.957 9.686 1.00 88.75 93 VAL A O 1
ATOM 720 N N . ALA A 1 94 ? 5.966 -6.530 8.048 1.00 89.75 94 ALA A N 1
ATOM 721 C CA . ALA A 1 94 ? 6.248 -7.453 6.949 1.00 89.75 94 ALA A CA 1
ATOM 722 C C . ALA A 1 94 ? 7.740 -7.535 6.575 1.00 89.75 94 ALA A C 1
ATOM 724 O O . ALA A 1 94 ? 8.062 -8.176 5.577 1.00 89.75 94 ALA A O 1
ATOM 725 N N . GLU A 1 95 ? 8.622 -6.844 7.307 1.00 89.19 95 GLU A N 1
ATOM 726 C CA . GLU A 1 95 ? 10.071 -6.828 7.079 1.00 89.19 95 GLU A CA 1
ATOM 727 C C . GLU A 1 95 ? 10.442 -6.522 5.619 1.00 89.19 95 GLU A C 1
ATOM 729 O O . GLU A 1 95 ? 11.258 -7.201 5.000 1.00 89.19 95 GLU A O 1
ATOM 734 N N . CYS A 1 96 ? 9.816 -5.491 5.042 1.00 89.88 96 CYS A N 1
ATOM 735 C CA . CYS A 1 96 ? 10.098 -5.040 3.682 1.00 89.88 96 CYS A CA 1
ATOM 736 C C . CYS A 1 96 ? 10.864 -3.704 3.694 1.00 89.88 96 CYS A C 1
ATOM 738 O O . CYS A 1 96 ? 10.235 -2.637 3.802 1.00 89.88 96 CYS A O 1
ATOM 740 N N . PRO A 1 97 ? 12.208 -3.712 3.565 1.00 87.50 97 PRO A N 1
ATOM 741 C CA . PRO A 1 97 ? 13.026 -2.501 3.604 1.00 87.50 97 PRO A CA 1
ATOM 742 C C . PRO A 1 97 ? 12.649 -1.478 2.532 1.00 87.50 97 PRO A C 1
ATOM 744 O O . PRO A 1 97 ? 12.451 -0.310 2.851 1.00 87.50 97 PRO A O 1
ATOM 747 N N . ALA A 1 98 ? 12.445 -1.903 1.281 1.00 86.19 98 ALA A N 1
ATOM 748 C CA . ALA A 1 98 ? 12.123 -0.979 0.190 1.00 86.19 98 ALA A CA 1
ATOM 749 C C . ALA A 1 98 ? 10.770 -0.271 0.388 1.00 86.19 98 ALA A C 1
ATOM 751 O O . ALA A 1 98 ? 10.663 0.945 0.210 1.00 86.19 98 ALA A O 1
ATOM 752 N N . CYS A 1 99 ? 9.732 -1.007 0.798 1.00 87.62 99 CYS A N 1
ATOM 753 C CA . CYS A 1 99 ? 8.411 -0.419 1.023 1.00 87.62 99 CYS A CA 1
ATOM 754 C C . CYS A 1 99 ? 8.365 0.442 2.283 1.00 87.62 99 CYS A C 1
ATOM 756 O O . CYS A 1 99 ? 7.781 1.525 2.247 1.00 87.62 99 CYS A O 1
ATOM 758 N N . SER A 1 100 ? 8.984 0.001 3.383 1.00 85.88 100 SER A N 1
ATOM 759 C CA . SER A 1 100 ? 9.082 0.825 4.595 1.00 85.88 100 SER A CA 1
ATOM 760 C C . SER A 1 100 ? 9.814 2.132 4.293 1.00 85.88 100 SER A C 1
ATOM 762 O O . SER A 1 100 ? 9.302 3.198 4.630 1.00 85.88 100 SER A O 1
ATOM 764 N N . ALA A 1 101 ? 10.914 2.070 3.541 1.00 80.25 101 ALA A N 1
ATOM 765 C CA . ALA A 1 101 ? 11.688 3.240 3.166 1.00 80.25 101 ALA A CA 1
ATOM 766 C C . ALA A 1 101 ? 10.911 4.235 2.290 1.00 80.25 101 ALA A C 1
ATOM 768 O O . ALA A 1 101 ? 10.852 5.435 2.578 1.00 80.25 101 ALA A O 1
ATOM 769 N N . LEU A 1 102 ? 10.237 3.733 1.252 1.00 79.44 102 LEU A N 1
ATOM 770 C CA . LEU A 1 102 ? 9.407 4.559 0.379 1.00 79.44 102 LEU A CA 1
ATOM 771 C C . LEU A 1 102 ? 8.214 5.166 1.128 1.00 79.44 102 LEU A C 1
ATOM 773 O O . LEU A 1 102 ? 7.849 6.322 0.892 1.00 79.44 102 LEU A O 1
ATOM 777 N N . ASN A 1 103 ? 7.605 4.403 2.038 1.00 79.94 103 ASN A N 1
ATOM 778 C CA . ASN A 1 103 ? 6.424 4.853 2.760 1.00 79.94 103 ASN A CA 1
ATOM 779 C C . ASN A 1 103 ? 6.724 5.969 3.755 1.00 79.94 103 ASN A C 1
ATOM 781 O O . ASN A 1 103 ? 5.891 6.849 3.960 1.00 79.94 103 ASN A O 1
ATOM 785 N N . CYS A 1 104 ? 7.934 6.019 4.298 1.00 71.62 104 CYS A N 1
ATOM 786 C CA . CYS A 1 104 ? 8.343 7.115 5.163 1.00 71.62 104 CYS A CA 1
ATOM 787 C C . CYS A 1 104 ? 8.479 8.466 4.438 1.00 71.62 104 CYS A C 1
ATOM 789 O O . CYS A 1 104 ? 8.422 9.518 5.079 1.00 71.62 104 CYS A O 1
ATOM 791 N N . ARG A 1 105 ? 8.618 8.472 3.103 1.00 69.62 105 ARG A N 1
ATOM 792 C CA . ARG A 1 105 ? 8.549 9.707 2.300 1.00 69.62 105 ARG A CA 1
ATOM 793 C C . ARG A 1 105 ? 7.121 10.197 2.076 1.00 69.62 105 ARG A C 1
ATOM 795 O O . ARG A 1 105 ? 6.926 11.374 1.763 1.00 69.62 105 ARG A O 1
ATOM 802 N N . ILE A 1 106 ? 6.122 9.338 2.280 1.00 65.31 106 ILE A N 1
ATOM 803 C CA . ILE A 1 106 ? 4.710 9.696 2.150 1.00 65.31 106 ILE A CA 1
ATOM 804 C C . ILE A 1 106 ? 4.331 10.644 3.286 1.00 65.31 106 ILE A C 1
ATOM 806 O O . ILE A 1 106 ? 4.056 10.231 4.407 1.00 65.31 106 ILE A O 1
ATOM 810 N N . GLY A 1 107 ? 4.301 11.939 2.986 1.00 51.59 107 GLY A N 1
ATOM 811 C CA . GLY A 1 107 ? 3.979 12.990 3.953 1.00 51.59 107 GLY A CA 1
ATOM 812 C C . GLY A 1 107 ? 4.890 14.206 3.846 1.00 51.59 107 GLY A C 1
ATOM 813 O O . GLY A 1 107 ? 4.398 15.331 3.932 1.00 51.59 107 GLY A O 1
ATOM 814 N N . LYS A 1 108 ? 6.179 13.998 3.526 1.00 50.41 108 LYS A N 1
ATOM 815 C CA . LYS A 1 108 ? 7.168 15.084 3.370 1.00 50.41 108 LYS A CA 1
ATOM 816 C C . LYS A 1 108 ? 6.730 16.145 2.350 1.00 50.41 108 LYS A C 1
ATOM 818 O O . LYS A 1 108 ? 6.998 17.320 2.559 1.00 50.41 108 LYS A O 1
ATOM 823 N N . LEU A 1 109 ? 6.049 15.746 1.274 1.00 48.31 109 LEU A N 1
ATOM 824 C CA . LEU A 1 109 ? 5.823 16.595 0.095 1.00 48.31 109 LEU A CA 1
ATOM 825 C C . LE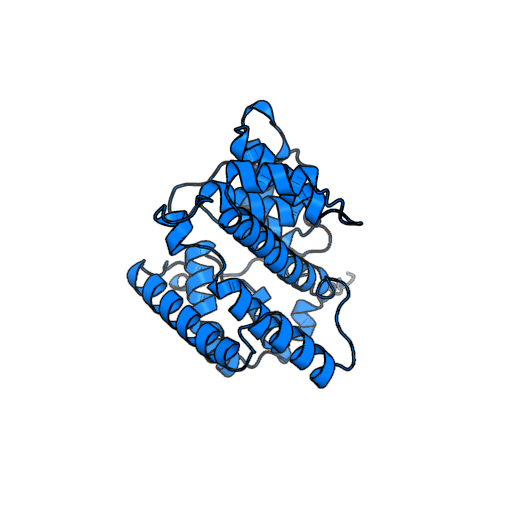U A 1 109 ? 4.503 17.384 0.093 1.00 48.31 109 LEU A C 1
ATOM 827 O O . LEU A 1 109 ? 4.268 18.148 -0.835 1.00 48.31 109 LEU A O 1
ATOM 831 N N . GLY A 1 110 ? 3.656 17.236 1.120 1.00 43.50 110 GLY A N 1
ATOM 832 C CA . GLY A 1 110 ? 2.357 17.925 1.167 1.00 43.50 110 GLY A CA 1
ATOM 833 C C . GLY A 1 110 ? 1.982 18.580 2.497 1.00 43.50 110 GLY A C 1
ATOM 834 O O . GLY A 1 110 ? 1.223 19.543 2.480 1.00 43.50 110 GLY A O 1
ATOM 835 N N . LYS A 1 111 ? 2.469 18.082 3.646 1.00 49.97 111 LYS A N 1
ATOM 836 C CA . LYS A 1 111 ? 2.074 18.585 4.984 1.00 49.97 111 LYS A CA 1
ATOM 837 C C . LYS A 1 111 ? 3.212 18.563 6.026 1.00 49.97 111 LYS A C 1
ATOM 839 O O . LYS A 1 111 ? 2.949 18.680 7.217 1.00 49.97 111 LYS A O 1
ATOM 844 N N . GLY A 1 112 ? 4.467 18.436 5.581 1.00 43.25 112 GLY A N 1
ATOM 845 C CA . GLY A 1 112 ? 5.642 18.278 6.447 1.00 43.25 112 GLY A CA 1
ATOM 846 C C . GLY A 1 112 ? 5.951 16.812 6.768 1.00 43.25 112 GLY A C 1
ATOM 847 O O . GLY A 1 112 ? 5.088 15.940 6.687 1.00 43.25 112 GLY A O 1
ATOM 848 N N . ALA A 1 113 ? 7.213 16.511 7.084 1.00 45.78 113 ALA A N 1
ATOM 849 C CA . ALA A 1 113 ? 7.628 15.167 7.478 1.00 45.78 113 ALA A CA 1
ATOM 850 C C . ALA A 1 113 ? 6.813 14.713 8.701 1.00 45.78 113 ALA A C 1
ATOM 852 O O . ALA A 1 113 ? 6.973 15.274 9.782 1.00 45.78 113 ALA A O 1
ATOM 853 N N . TYR A 1 114 ? 5.947 13.707 8.553 1.00 53.06 114 TYR A N 1
ATOM 854 C CA . TYR A 1 114 ? 5.310 13.109 9.721 1.00 53.06 114 TYR A CA 1
ATOM 855 C C . TYR A 1 114 ? 6.396 12.373 10.509 1.00 53.06 114 TYR A C 1
ATOM 857 O O . TYR A 1 114 ? 7.050 11.491 9.946 1.00 53.06 114 TYR A O 1
ATOM 865 N N . PRO A 1 115 ? 6.637 12.718 11.784 1.00 50.19 115 PRO A N 1
ATOM 866 C CA . PRO A 1 115 ? 7.607 11.994 12.582 1.00 50.19 115 PRO A CA 1
ATOM 867 C C . PRO A 1 115 ? 7.092 10.560 12.727 1.00 50.19 115 PRO A C 1
ATOM 869 O O . PRO A 1 115 ? 6.029 10.334 13.297 1.00 50.19 115 PRO A O 1
ATOM 872 N N . LEU A 1 116 ? 7.818 9.592 12.164 1.00 53.62 116 LEU A N 1
ATOM 873 C CA . LEU A 1 116 ? 7.515 8.160 12.295 1.00 53.62 116 LEU A CA 1
ATOM 874 C C . LEU A 1 116 ? 8.163 7.557 13.547 1.00 53.62 116 LEU A C 1
ATOM 876 O O . LEU A 1 116 ? 7.749 6.488 13.987 1.00 53.62 116 LEU A O 1
ATOM 880 N N . LYS A 1 117 ? 9.105 8.282 14.175 1.00 50.28 117 LYS A N 1
ATOM 881 C CA . LYS A 1 117 ? 9.683 7.943 15.488 1.00 50.28 117 LYS A CA 1
ATOM 882 C C . LYS A 1 117 ? 8.640 7.538 16.553 1.00 50.28 117 LYS A C 1
ATOM 884 O O . LYS A 1 117 ? 8.883 6.539 17.223 1.00 50.28 117 LYS A O 1
ATOM 889 N N . PRO A 1 118 ? 7.479 8.213 16.694 1.00 49.41 118 PRO A N 1
ATOM 890 C CA . PRO A 1 118 ? 6.473 7.861 17.697 1.00 49.41 118 PRO A CA 1
ATOM 891 C C . PRO A 1 118 ? 5.784 6.509 17.461 1.00 49.41 118 PRO A C 1
ATOM 893 O O . PRO A 1 118 ? 5.209 5.969 18.392 1.00 49.41 118 PRO A O 1
ATOM 896 N N . ILE A 1 119 ? 5.798 5.958 16.241 1.00 54.91 119 ILE A N 1
ATOM 897 C CA . ILE A 1 119 ? 4.943 4.811 15.864 1.00 54.91 119 ILE A CA 1
ATOM 898 C C . ILE A 1 119 ? 5.529 3.479 16.329 1.00 54.91 119 ILE A C 1
ATOM 900 O O . ILE A 1 119 ? 4.780 2.551 16.616 1.00 54.91 119 ILE A O 1
ATOM 904 N N . VAL A 1 120 ? 6.858 3.381 16.380 1.00 51.44 120 VAL A N 1
ATOM 905 C CA . VAL A 1 120 ? 7.558 2.117 16.654 1.00 51.44 120 VAL A CA 1
ATOM 906 C C . VAL A 1 120 ? 8.152 2.087 18.063 1.00 51.44 120 VAL A C 1
ATOM 908 O O . VAL A 1 120 ? 8.278 1.014 18.640 1.00 51.44 120 VAL A O 1
ATOM 911 N N . LEU A 1 121 ? 8.497 3.247 18.637 1.00 49.25 121 LEU A N 1
ATOM 912 C CA . LEU A 1 121 ? 9.318 3.313 19.854 1.00 49.25 121 LEU A CA 1
ATOM 913 C C . LEU A 1 121 ? 8.624 3.945 21.066 1.00 49.25 121 LEU A C 1
ATOM 915 O O . LEU A 1 121 ? 9.108 3.774 22.182 1.00 49.25 121 LEU A O 1
ATOM 919 N N . THR A 1 122 ? 7.498 4.647 20.891 1.00 56.03 122 THR A N 1
ATOM 920 C CA . THR A 1 122 ? 6.885 5.413 21.991 1.00 56.03 122 THR A CA 1
ATOM 921 C C . THR A 1 122 ? 5.354 5.316 21.993 1.00 56.03 122 THR A C 1
ATOM 923 O O . THR A 1 122 ? 4.669 6.243 21.558 1.00 56.03 122 THR A O 1
ATOM 926 N N . PRO A 1 123 ? 4.780 4.226 22.545 1.00 57.91 123 PRO A N 1
ATOM 927 C CA . PRO A 1 123 ? 3.328 4.059 22.678 1.00 57.91 123 PRO A CA 1
ATOM 928 C C . PRO A 1 123 ? 2.626 5.222 23.400 1.00 57.91 123 PRO A C 1
ATOM 930 O O . PRO A 1 123 ? 1.479 5.530 23.102 1.00 57.91 123 PRO A O 1
ATOM 933 N N . SER A 1 124 ? 3.324 5.918 24.308 1.00 54.47 124 SER A N 1
ATOM 934 C CA . SER A 1 124 ? 2.808 7.081 25.047 1.00 54.47 124 SER A CA 1
ATOM 935 C C . SER A 1 124 ? 2.525 8.316 24.180 1.00 54.47 124 SER A C 1
ATOM 937 O O . SER A 1 124 ? 1.860 9.238 24.641 1.00 54.47 124 SER A O 1
ATOM 939 N N . MET A 1 125 ? 3.007 8.348 22.934 1.00 67.25 125 MET A N 1
ATOM 940 C CA . MET A 1 125 ? 2.788 9.447 21.984 1.00 67.25 125 MET A CA 1
ATOM 941 C C . MET A 1 125 ? 1.706 9.134 20.938 1.00 67.25 125 MET A C 1
ATOM 943 O O . MET A 1 125 ? 1.518 9.906 19.995 1.00 67.25 125 MET A O 1
ATOM 947 N N . ILE A 1 126 ? 1.020 7.996 21.067 1.00 77.88 126 ILE A N 1
ATOM 948 C CA . ILE A 1 126 ? 0.005 7.522 20.126 1.00 77.88 126 ILE A CA 1
ATOM 949 C C . ILE A 1 126 ? -1.363 7.630 20.801 1.00 77.88 126 ILE A C 1
ATOM 951 O O . ILE A 1 126 ? -1.555 7.162 21.923 1.00 77.88 126 ILE A O 1
ATOM 955 N N . SER A 1 127 ? -2.336 8.244 20.127 1.00 85.56 127 SER A N 1
ATOM 956 C CA . SER A 1 127 ? -3.697 8.311 20.668 1.00 85.56 127 SER A CA 1
ATOM 957 C C . SER A 1 127 ? -4.335 6.919 20.731 1.00 85.56 127 SER A C 1
ATOM 959 O O . SER A 1 127 ? -4.034 6.042 19.921 1.00 85.56 127 SER A O 1
ATOM 961 N N . GLU A 1 128 ? -5.295 6.718 21.636 1.00 88.19 128 GLU A N 1
ATOM 962 C CA . GLU A 1 128 ? -6.023 5.444 21.739 1.00 88.19 128 GLU A CA 1
ATOM 963 C C . GLU A 1 128 ? -6.650 5.026 20.393 1.00 88.19 128 GLU A C 1
ATOM 965 O O . GLU A 1 128 ? -6.615 3.856 20.003 1.00 88.19 128 GLU A O 1
ATOM 970 N N . ARG A 1 129 ? -7.169 6.006 19.641 1.00 89.62 129 ARG A N 1
ATOM 971 C CA . ARG A 1 129 ? -7.714 5.811 18.292 1.00 89.62 129 ARG A CA 1
ATOM 972 C C . ARG A 1 129 ? -6.675 5.207 17.350 1.00 89.62 129 ARG A C 1
ATOM 974 O O . ARG A 1 129 ? -6.961 4.230 16.663 1.00 89.62 129 ARG A O 1
ATOM 981 N N . GLU A 1 130 ? -5.481 5.780 17.308 1.00 89.31 130 GLU A N 1
ATOM 982 C CA . GLU A 1 130 ? -4.401 5.290 16.454 1.00 89.31 130 GLU A CA 1
ATOM 983 C C . GLU A 1 130 ? -3.912 3.919 16.920 1.00 89.31 130 GLU A C 1
ATOM 985 O O . GLU A 1 130 ? -3.732 3.031 16.089 1.00 89.31 130 GLU A O 1
ATOM 990 N N . GLN A 1 131 ? -3.799 3.697 18.231 1.00 90.00 131 GLN A N 1
ATOM 991 C CA . GLN A 1 131 ? -3.392 2.410 18.792 1.00 90.00 131 GLN A CA 1
ATOM 992 C C . GLN A 1 131 ? -4.315 1.267 18.344 1.00 90.00 131 GLN A C 1
ATOM 994 O O . GLN A 1 131 ? -3.836 0.183 18.010 1.00 90.00 131 GLN A O 1
ATOM 999 N N . VAL A 1 132 ? -5.633 1.496 18.280 1.00 92.56 132 VAL A N 1
ATOM 1000 C CA . VAL A 1 132 ? -6.594 0.500 17.768 1.00 92.56 132 VAL A CA 1
ATOM 1001 C C . VAL A 1 132 ? -6.287 0.123 16.316 1.00 92.56 132 VAL A C 1
ATOM 1003 O O . VAL A 1 132 ? -6.259 -1.065 15.988 1.00 92.56 132 VAL A O 1
ATOM 1006 N N . ALA A 1 133 ? -6.019 1.108 15.456 1.00 92.06 133 ALA A N 1
ATOM 1007 C CA . ALA A 1 133 ? -5.683 0.862 14.056 1.00 92.06 133 ALA A CA 1
ATOM 1008 C C . ALA A 1 133 ? -4.325 0.155 13.902 1.00 92.06 133 ALA A C 1
ATOM 1010 O O . ALA A 1 133 ? -4.222 -0.812 13.151 1.00 92.06 133 ALA A O 1
ATOM 1011 N N . LEU A 1 134 ? -3.298 0.587 14.639 1.00 90.31 134 LEU A N 1
ATOM 1012 C CA . LEU A 1 134 ? -1.959 -0.004 14.571 1.00 90.31 134 LEU A CA 1
ATOM 1013 C C . LEU A 1 134 ? -1.938 -1.441 15.112 1.00 90.31 134 LEU A C 1
ATOM 1015 O O . LEU A 1 134 ? -1.331 -2.313 14.497 1.00 90.31 134 LEU A O 1
ATOM 1019 N N . ASN A 1 135 ? -2.678 -1.735 16.183 1.00 89.94 135 ASN A N 1
ATOM 1020 C CA . ASN A 1 135 ? -2.838 -3.106 16.676 1.00 89.94 135 ASN A CA 1
ATOM 1021 C C . ASN A 1 135 ? -3.531 -4.008 15.643 1.00 89.94 135 ASN A C 1
ATOM 1023 O O . ASN A 1 135 ? -3.162 -5.175 15.495 1.00 89.94 135 ASN A O 1
ATOM 1027 N N . ALA A 1 136 ? -4.523 -3.479 14.917 1.00 91.56 136 ALA A N 1
ATOM 1028 C CA . ALA A 1 136 ? -5.166 -4.210 13.830 1.00 91.56 136 ALA A CA 1
ATOM 1029 C C . ALA A 1 136 ? -4.190 -4.499 12.679 1.00 91.56 136 ALA A C 1
ATOM 1031 O O . ALA A 1 136 ? -4.202 -5.607 12.147 1.00 91.56 136 ALA A O 1
ATOM 1032 N N . VAL A 1 137 ? -3.314 -3.544 12.344 1.00 90.81 137 VAL A N 1
ATOM 1033 C CA . VAL A 1 137 ? -2.236 -3.732 11.360 1.00 90.81 137 VAL A CA 1
ATOM 1034 C C . VAL A 1 137 ? -1.284 -4.839 11.790 1.00 90.81 137 VAL A C 1
ATOM 1036 O O . VAL A 1 137 ? -1.079 -5.775 11.021 1.00 90.81 137 VAL A O 1
ATOM 1039 N N . VAL A 1 138 ? -0.744 -4.773 13.010 1.00 89.94 138 VAL A N 1
ATOM 1040 C CA . VAL A 1 138 ? 0.189 -5.791 13.522 1.00 89.94 138 VAL A CA 1
ATOM 1041 C C . VAL A 1 138 ? -0.463 -7.171 13.465 1.00 89.94 138 VAL A C 1
ATOM 1043 O O . VAL A 1 138 ? 0.067 -8.068 12.816 1.00 89.94 138 VAL A O 1
ATOM 1046 N N . GLY A 1 139 ? -1.661 -7.328 14.040 1.00 89.00 139 GLY A N 1
ATOM 1047 C CA . GLY A 1 139 ? -2.361 -8.616 14.057 1.00 89.00 139 GLY A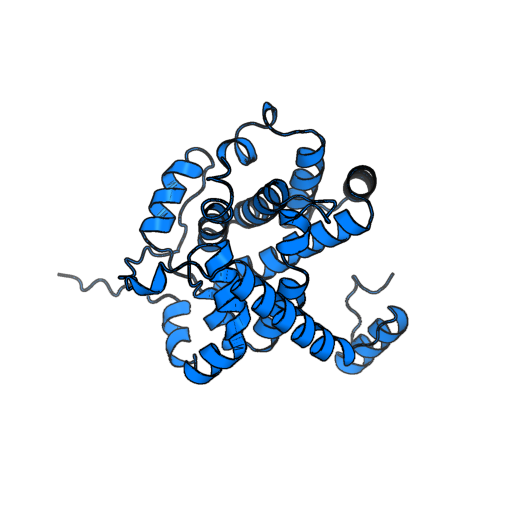 CA 1
ATOM 1048 C C . GLY A 1 139 ? -2.711 -9.157 12.666 1.00 89.00 139 GLY A C 1
ATOM 1049 O O . GLY A 1 139 ? -2.741 -10.369 12.470 1.00 89.00 139 GLY A O 1
ATOM 1050 N N . ALA A 1 140 ? -2.953 -8.289 11.683 1.00 90.31 140 ALA A N 1
ATOM 1051 C CA . ALA A 1 140 ? -3.239 -8.709 10.312 1.00 90.31 140 ALA A CA 1
ATOM 1052 C C . ALA A 1 140 ? -1.985 -9.026 9.478 1.00 90.31 140 ALA A C 1
ATOM 1054 O O . ALA A 1 140 ? -2.118 -9.704 8.462 1.00 90.31 140 ALA A O 1
ATOM 1055 N N . THR A 1 141 ? -0.809 -8.533 9.881 1.00 89.94 141 THR A N 1
ATOM 1056 C CA . THR A 1 141 ? 0.422 -8.581 9.069 1.00 89.94 141 THR A CA 1
ATOM 1057 C C . THR A 1 141 ? 1.418 -9.638 9.546 1.00 89.94 141 THR A C 1
ATOM 1059 O O . THR A 1 141 ? 2.146 -10.188 8.725 1.00 89.94 141 THR A O 1
ATOM 1062 N N . VAL A 1 142 ? 1.451 -9.948 10.846 1.00 87.19 142 VAL A N 1
ATOM 1063 C CA . VAL A 1 142 ? 2.294 -11.028 11.393 1.00 87.19 142 VAL A CA 1
ATOM 1064 C C . VAL A 1 142 ? 1.950 -12.387 10.779 1.00 87.19 142 VAL A C 1
ATOM 1066 O O . VAL A 1 142 ? 0.822 -12.613 10.339 1.00 87.19 142 VAL A O 1
ATOM 1069 N N . ILE A 1 143 ? 2.916 -13.308 10.763 1.00 80.94 143 ILE A N 1
ATOM 1070 C CA . ILE A 1 143 ? 2.743 -14.664 10.232 1.00 80.94 143 ILE A CA 1
ATOM 1071 C C . ILE A 1 143 ? 2.876 -15.677 11.384 1.00 80.94 143 ILE A C 1
ATOM 1073 O O . ILE A 1 143 ? 3.938 -15.732 12.001 1.00 80.94 143 ILE A O 1
ATOM 1077 N N . PRO A 1 144 ? 1.839 -16.494 11.670 1.00 82.56 144 PRO A N 1
ATOM 1078 C CA . PRO A 1 144 ? 0.503 -16.474 11.066 1.00 82.56 144 PRO A CA 1
ATOM 1079 C C . PRO A 1 144 ? -0.324 -15.253 11.507 1.00 82.56 144 PRO A C 1
ATOM 1081 O O . PRO A 1 144 ? -0.172 -14.758 12.622 1.00 82.56 144 PRO A O 1
ATOM 1084 N N . ALA A 1 145 ? -1.249 -14.802 10.652 1.00 84.94 145 ALA A N 1
ATOM 1085 C CA . ALA A 1 145 ? -2.083 -13.635 10.941 1.00 84.94 145 ALA A CA 1
ATOM 1086 C C . ALA A 1 145 ? -2.976 -13.866 12.173 1.00 84.94 145 ALA A C 1
ATOM 1088 O O . ALA A 1 145 ? -3.909 -14.675 12.149 1.00 84.94 145 ALA A O 1
ATOM 1089 N N . ALA A 1 146 ? -2.734 -13.096 13.232 1.00 83.94 146 ALA A N 1
ATOM 1090 C CA . ALA A 1 146 ? -3.449 -13.135 14.503 1.00 83.94 146 ALA A CA 1
ATOM 1091 C C . ALA A 1 146 ? -4.660 -12.180 14.499 1.00 83.94 146 ALA A C 1
ATOM 1093 O O . ALA A 1 146 ? -4.694 -11.145 15.171 1.00 83.94 146 ALA A O 1
ATOM 1094 N N . ARG A 1 147 ? -5.689 -12.529 13.719 1.00 81.00 147 ARG A N 1
ATOM 1095 C CA . ARG A 1 147 ? -6.943 -11.758 13.633 1.00 81.00 147 ARG A CA 1
ATOM 1096 C C . ARG A 1 147 ? -7.922 -12.216 14.713 1.00 81.00 147 ARG A C 1
ATOM 1098 O O . ARG A 1 147 ? -8.229 -13.400 14.794 1.00 81.00 147 ARG A O 1
ATOM 1105 N N . SER A 1 148 ? -8.462 -11.280 15.497 1.00 85.69 148 SER A N 1
ATOM 1106 C CA . SER A 1 148 ? -9.478 -11.578 16.514 1.00 85.69 148 SER A CA 1
ATOM 1107 C C . SER A 1 148 ? -10.764 -10.783 16.293 1.00 85.69 148 SER A C 1
ATOM 1109 O O . SER A 1 148 ? -10.732 -9.627 15.859 1.00 85.69 148 SER A O 1
ATOM 1111 N N . GLU A 1 149 ? -11.902 -11.379 16.654 1.00 89.25 149 GLU A N 1
ATOM 1112 C CA . GLU A 1 149 ? -13.203 -10.697 16.631 1.00 89.25 149 GLU A CA 1
ATOM 1113 C C . GLU A 1 149 ? -13.211 -9.471 17.557 1.00 89.25 149 GLU A C 1
ATOM 1115 O O . GLU A 1 149 ? -13.806 -8.442 17.244 1.00 89.25 149 GLU A O 1
ATOM 1120 N N . ARG A 1 150 ? -12.465 -9.533 18.668 1.00 91.38 150 ARG A N 1
ATOM 1121 C CA . ARG A 1 150 ? -12.263 -8.398 19.577 1.00 91.38 150 ARG A CA 1
ATOM 1122 C C . ARG A 1 150 ? -11.579 -7.224 18.874 1.00 91.38 150 ARG A C 1
ATOM 1124 O O . ARG A 1 150 ? -12.007 -6.086 19.043 1.00 91.38 150 ARG A O 1
ATOM 1131 N N . THR A 1 151 ? -10.535 -7.487 18.088 1.00 91.00 151 THR A N 1
ATOM 1132 C CA . THR A 1 151 ? -9.846 -6.453 17.300 1.00 91.00 151 THR A CA 1
ATOM 1133 C C . THR A 1 151 ? -10.789 -5.859 16.259 1.00 91.00 151 THR A C 1
ATOM 1135 O O . THR A 1 151 ? -10.864 -4.637 16.148 1.00 91.00 151 THR A O 1
ATOM 1138 N N . ARG A 1 152 ? -11.561 -6.700 15.553 1.00 93.06 152 ARG A N 1
ATOM 1139 C CA . ARG A 1 152 ? -12.572 -6.239 14.590 1.00 93.06 152 ARG A CA 1
ATOM 1140 C C . ARG A 1 152 ? -13.577 -5.291 15.249 1.00 93.06 152 ARG A C 1
ATOM 1142 O O . ARG A 1 152 ? -13.751 -4.180 14.755 1.00 93.06 152 ARG A O 1
ATOM 1149 N N . LYS A 1 153 ? -14.199 -5.697 16.363 1.00 95.44 153 LYS A N 1
ATOM 1150 C CA . LYS A 1 153 ? -15.192 -4.880 17.082 1.00 95.44 153 LYS A CA 1
ATOM 1151 C C . LYS A 1 153 ? -14.628 -3.523 17.497 1.00 95.44 153 LYS A C 1
ATOM 1153 O O . LYS A 1 153 ? -15.229 -2.512 17.165 1.00 95.44 153 LYS A O 1
ATOM 1158 N N . LYS A 1 154 ? -13.423 -3.485 18.077 1.00 95.50 154 LYS A N 1
ATOM 1159 C CA . LYS A 1 154 ? -12.753 -2.222 18.442 1.00 95.50 154 LYS A CA 1
ATOM 1160 C C . LYS A 1 154 ? -12.523 -1.297 17.245 1.00 95.50 154 LYS A C 1
ATOM 1162 O O . LYS A 1 154 ? -12.679 -0.085 17.362 1.00 95.50 154 LYS A O 1
ATOM 1167 N N . VAL A 1 155 ? -12.142 -1.849 16.091 1.00 95.19 155 VAL A N 1
ATOM 1168 C CA . VAL A 1 155 ? -11.975 -1.055 14.865 1.00 95.19 155 VAL A CA 1
ATOM 1169 C C . VAL A 1 155 ? -13.320 -0.500 14.394 1.00 95.19 155 VAL A C 1
ATOM 1171 O O . VAL A 1 155 ? -13.400 0.681 14.066 1.00 95.19 155 VAL A O 1
ATOM 1174 N N . VAL A 1 156 ? -14.380 -1.312 14.395 1.00 95.88 156 VAL A N 1
ATOM 1175 C CA . VAL A 1 156 ? -15.728 -0.870 14.001 1.00 95.88 156 VAL A CA 1
ATOM 1176 C C . VAL A 1 156 ? -16.273 0.184 14.967 1.00 95.88 156 VAL A C 1
ATOM 1178 O O . VAL A 1 156 ? -16.794 1.196 14.516 1.00 95.88 156 VAL A O 1
ATOM 1181 N N . GLU A 1 157 ? -16.087 0.016 16.275 1.00 96.31 157 GLU A N 1
ATOM 1182 C CA . GLU A 1 157 ? -16.479 1.001 17.294 1.00 96.31 157 GLU A CA 1
ATOM 1183 C C . GLU A 1 157 ? -15.809 2.366 17.072 1.00 96.31 157 GLU A C 1
ATOM 1185 O O . GLU A 1 157 ? -16.432 3.403 17.280 1.00 96.31 157 GLU A O 1
ATOM 1190 N N . ARG A 1 158 ? -14.543 2.386 16.631 1.00 95.25 158 ARG A N 1
ATOM 1191 C CA . ARG A 1 158 ? -13.767 3.629 16.475 1.00 95.25 158 ARG A CA 1
ATOM 1192 C C . ARG A 1 158 ? -13.843 4.259 15.090 1.00 95.25 158 ARG A C 1
ATOM 1194 O O . ARG A 1 158 ? -13.720 5.477 14.979 1.00 95.25 158 ARG A O 1
ATOM 1201 N N . PHE A 1 159 ? -14.004 3.458 14.041 1.00 93.88 159 PHE A N 1
ATOM 1202 C CA . PHE A 1 159 ? -13.906 3.917 12.651 1.00 93.88 159 PHE A CA 1
ATOM 1203 C C . PHE A 1 159 ? -15.105 3.517 11.776 1.00 93.88 159 PHE A C 1
ATOM 1205 O O . PHE A 1 159 ? -15.156 3.884 10.597 1.00 93.88 159 PHE A O 1
ATOM 1212 N N . GLY A 1 160 ? -16.059 2.761 12.323 1.00 94.19 160 GLY A N 1
ATOM 1213 C CA . GLY A 1 160 ? -17.164 2.156 11.586 1.00 94.19 160 GLY A CA 1
ATOM 1214 C C . GLY A 1 160 ? -16.723 1.031 10.644 1.00 94.19 160 GLY A C 1
ATOM 1215 O O . GLY A 1 160 ? -15.535 0.784 10.422 1.00 94.19 160 GLY A O 1
ATOM 1216 N N . GLU A 1 161 ? -17.702 0.375 10.018 1.00 90.19 161 GLU A N 1
ATOM 1217 C CA . GLU A 1 161 ? -17.457 -0.669 9.007 1.00 90.19 161 GLU A CA 1
ATOM 1218 C C . GLU A 1 161 ? -16.669 -0.127 7.801 1.00 90.19 161 GLU A C 1
ATOM 1220 O O . GLU A 1 161 ? -15.768 -0.784 7.281 1.00 90.19 161 GLU A O 1
ATOM 1225 N N . LYS A 1 162 ? -16.922 1.128 7.403 1.00 86.88 162 LYS A N 1
ATOM 1226 C CA . LYS A 1 162 ? -16.158 1.799 6.338 1.00 86.88 162 LYS A CA 1
ATOM 1227 C C . LYS A 1 162 ? -14.677 1.946 6.700 1.00 86.88 162 LYS A C 1
ATOM 1229 O O . LYS A 1 162 ? -13.813 1.751 5.849 1.00 86.88 162 LYS A O 1
ATOM 1234 N N . GLY A 1 163 ? -14.369 2.287 7.951 1.00 89.62 163 GLY A N 1
ATOM 1235 C CA . GLY A 1 163 ? -12.994 2.378 8.431 1.00 89.62 163 GLY A CA 1
ATOM 1236 C C . GLY A 1 163 ? -12.297 1.023 8.487 1.00 89.62 163 GLY A C 1
ATOM 1237 O O . GLY A 1 163 ? -11.152 0.915 8.052 1.00 89.62 163 GLY A O 1
ATOM 1238 N N . LEU A 1 164 ? -13.004 -0.023 8.928 1.00 91.31 164 LEU A N 1
ATOM 1239 C CA . LEU A 1 164 ? -12.503 -1.399 8.882 1.00 91.31 164 LEU A CA 1
ATOM 1240 C C . LEU A 1 164 ? -12.142 -1.817 7.449 1.00 91.31 164 LEU A C 1
ATOM 1242 O O . LEU A 1 164 ? -11.048 -2.330 7.216 1.00 91.31 164 LEU A O 1
ATOM 1246 N N . GLN A 1 165 ? -13.031 -1.557 6.487 1.00 86.12 165 GLN A N 1
ATOM 1247 C CA . GLN A 1 165 ? -12.791 -1.852 5.073 1.00 86.12 165 GLN A CA 1
ATOM 1248 C C . GLN A 1 165 ? -11.585 -1.082 4.530 1.00 86.12 165 GLN A C 1
ATOM 1250 O O . GLN A 1 165 ? -10.760 -1.666 3.829 1.00 86.12 165 GLN A O 1
ATOM 1255 N N . LEU A 1 166 ? -11.442 0.201 4.876 1.00 86.19 166 LEU A N 1
ATOM 1256 C CA . LEU A 1 166 ? -10.292 1.009 4.466 1.00 86.19 166 LEU A CA 1
ATOM 1257 C C . LEU A 1 166 ? -8.978 0.495 5.063 1.00 86.19 166 LEU A C 1
ATOM 1259 O O . LEU A 1 166 ? -8.005 0.388 4.326 1.00 86.19 166 LEU A O 1
ATOM 1263 N N . LEU A 1 167 ? -8.942 0.125 6.349 1.00 89.12 167 LEU A N 1
ATOM 1264 C CA . LEU A 1 167 ? -7.753 -0.479 6.966 1.00 89.12 167 LEU A CA 1
ATOM 1265 C C . LEU A 1 167 ? -7.397 -1.818 6.318 1.00 89.12 167 LEU A C 1
ATOM 1267 O O . LEU A 1 167 ? -6.241 -2.035 5.966 1.00 89.12 167 LEU A O 1
ATOM 1271 N N . GLY A 1 168 ? -8.382 -2.701 6.131 1.00 88.19 168 GLY A N 1
ATOM 1272 C CA . GLY A 1 168 ? -8.169 -3.996 5.480 1.00 88.19 168 GLY A CA 1
ATOM 1273 C C . GLY A 1 168 ? -7.667 -3.836 4.049 1.00 88.19 168 GLY A C 1
ATOM 1274 O O . GLY A 1 168 ? -6.748 -4.538 3.633 1.00 88.19 168 GLY A O 1
ATOM 1275 N N . THR A 1 169 ? -8.208 -2.842 3.343 1.00 85.00 169 THR A N 1
ATOM 1276 C CA . THR A 1 169 ? -7.711 -2.398 2.046 1.00 85.00 169 THR A CA 1
ATOM 1277 C C . THR A 1 169 ? -6.247 -1.998 2.228 1.00 85.00 169 THR A C 1
ATOM 1279 O O . THR A 1 169 ? -5.420 -2.732 1.700 1.00 85.00 169 THR A O 1
ATOM 1282 N N . PHE A 1 170 ? -5.911 -0.988 3.055 1.00 86.62 170 PHE A N 1
ATOM 1283 C CA . PHE A 1 170 ? -4.543 -0.514 3.376 1.00 86.62 170 PHE A CA 1
ATOM 1284 C C . PHE A 1 170 ? -3.507 -1.615 3.596 1.00 86.62 170 PHE A C 1
ATOM 1286 O O . PHE A 1 170 ? -2.421 -1.574 3.012 1.00 86.62 170 PHE A O 1
ATOM 1293 N N . ILE A 1 171 ? -3.869 -2.627 4.368 1.00 88.81 171 ILE A N 1
ATOM 1294 C CA . ILE A 1 171 ? -3.001 -3.764 4.661 1.00 88.81 171 ILE A CA 1
ATOM 1295 C C . ILE A 1 171 ? -2.831 -4.661 3.424 1.00 88.81 171 ILE A C 1
ATOM 1297 O O . ILE A 1 171 ? -1.715 -5.068 3.119 1.00 88.81 171 ILE A O 1
ATOM 1301 N N . ALA A 1 172 ? -3.895 -4.920 2.659 1.00 86.50 172 ALA A N 1
ATOM 1302 C CA . ALA A 1 172 ? -3.861 -5.804 1.493 1.00 86.50 172 ALA A CA 1
ATOM 1303 C C . ALA A 1 172 ? -2.990 -5.286 0.328 1.00 86.50 172 ALA A C 1
ATOM 1305 O O . ALA A 1 172 ? -2.244 -6.075 -0.252 1.00 86.50 172 ALA A O 1
ATOM 1306 N N . LEU A 1 173 ? -3.022 -3.986 -0.015 1.00 85.56 173 LEU A N 1
ATOM 1307 C CA . LEU A 1 173 ? -2.064 -3.463 -1.018 1.00 85.56 173 LEU A CA 1
ATOM 1308 C C . LEU A 1 173 ? -0.648 -3.580 -0.508 1.00 85.56 173 LEU A C 1
ATOM 1310 O O . LEU A 1 173 ? 0.231 -3.894 -1.297 1.00 85.56 173 LEU A O 1
ATOM 1314 N N . MET A 1 174 ? -0.427 -3.268 0.771 1.00 89.44 174 MET A N 1
ATOM 1315 C CA . MET A 1 174 ? 0.918 -3.313 1.311 1.00 89.44 174 MET A CA 1
ATOM 1316 C C . MET A 1 174 ? 1.435 -4.741 1.345 1.00 89.44 174 MET A C 1
ATOM 1318 O O . MET A 1 174 ? 2.578 -4.953 0.982 1.00 89.44 174 MET A O 1
ATOM 1322 N N . ALA A 1 175 ? 0.596 -5.732 1.643 1.00 89.62 175 ALA A N 1
ATOM 1323 C CA . ALA A 1 175 ? 0.957 -7.133 1.468 1.00 89.62 175 ALA A CA 1
ATOM 1324 C C . ALA A 1 175 ? 1.387 -7.422 0.018 1.00 89.62 175 ALA A C 1
ATOM 1326 O O . ALA A 1 175 ? 2.489 -7.916 -0.198 1.00 89.62 175 ALA A O 1
ATOM 1327 N N . LEU A 1 176 ? 0.581 -7.032 -0.979 1.00 88.00 176 LEU A N 1
ATOM 1328 C CA . LEU A 1 176 ? 0.921 -7.226 -2.394 1.00 88.00 176 LEU A CA 1
ATOM 1329 C C . LEU A 1 176 ? 2.242 -6.536 -2.776 1.00 88.00 176 LEU A C 1
ATOM 1331 O O . LEU A 1 176 ? 3.102 -7.152 -3.404 1.00 88.00 176 LEU A O 1
ATOM 1335 N N . THR A 1 177 ? 2.415 -5.263 -2.417 1.00 88.19 177 THR A N 1
ATOM 1336 C CA . THR A 1 177 ? 3.613 -4.499 -2.782 1.00 88.19 177 THR A CA 1
ATOM 1337 C C . THR A 1 177 ? 4.839 -5.001 -2.039 1.00 88.19 177 THR A C 1
ATOM 1339 O O . THR A 1 177 ? 5.831 -5.268 -2.703 1.00 88.19 177 THR A O 1
ATOM 1342 N N . ASN A 1 178 ? 4.766 -5.222 -0.724 1.00 91.25 178 ASN A N 1
ATOM 1343 C CA . ASN A 1 178 ? 5.858 -5.792 0.070 1.00 91.25 178 ASN A CA 1
ATOM 1344 C C . ASN A 1 178 ? 6.317 -7.134 -0.502 1.00 91.25 178 ASN A C 1
ATOM 1346 O O . ASN A 1 178 ? 7.512 -7.354 -0.663 1.00 91.25 178 ASN A O 1
ATOM 1350 N N . THR A 1 179 ? 5.384 -8.018 -0.864 1.00 90.25 179 THR A N 1
ATOM 1351 C CA . THR A 1 179 ? 5.735 -9.300 -1.481 1.00 90.25 179 THR A CA 1
ATOM 1352 C C . THR A 1 179 ? 6.447 -9.096 -2.817 1.00 90.25 179 THR A C 1
ATOM 1354 O O . THR A 1 179 ? 7.513 -9.670 -3.020 1.00 90.25 179 THR A O 1
ATOM 1357 N N . MET A 1 180 ? 5.916 -8.261 -3.717 1.00 89.75 180 MET A N 1
ATOM 1358 C CA . MET A 1 180 ? 6.557 -8.013 -5.016 1.00 89.75 180 MET A CA 1
ATOM 1359 C C . MET A 1 180 ? 7.958 -7.405 -4.872 1.00 89.75 180 MET A C 1
ATOM 1361 O O . MET A 1 180 ? 8.884 -7.835 -5.557 1.00 89.75 180 MET A O 1
ATOM 1365 N N . THR A 1 181 ? 8.126 -6.410 -4.001 1.00 88.88 181 THR A N 1
ATOM 1366 C CA . THR A 1 181 ? 9.396 -5.689 -3.846 1.00 88.88 181 THR A CA 1
ATOM 1367 C C . THR A 1 181 ? 10.453 -6.520 -3.125 1.00 88.88 181 THR A C 1
ATOM 1369 O O . THR A 1 181 ? 11.619 -6.468 -3.522 1.00 88.88 181 THR A O 1
ATOM 1372 N N . SER A 1 182 ? 10.058 -7.314 -2.124 1.00 88.50 182 SER A N 1
ATOM 1373 C CA . SER A 1 182 ? 10.955 -8.243 -1.432 1.00 88.50 182 SER A CA 1
ATOM 1374 C C . SER A 1 182 ? 11.365 -9.408 -2.334 1.00 88.50 182 SER A C 1
ATOM 1376 O O . SER A 1 182 ? 12.542 -9.748 -2.366 1.00 88.50 182 SER A O 1
ATOM 1378 N N . LEU A 1 183 ? 10.442 -9.984 -3.118 1.00 88.62 183 LEU A N 1
ATOM 1379 C CA . LEU A 1 183 ? 10.780 -11.053 -4.070 1.00 88.62 183 LEU A CA 1
ATOM 1380 C C . LEU A 1 183 ? 11.702 -10.559 -5.184 1.00 88.62 183 LEU A C 1
ATOM 1382 O O . LEU A 1 183 ? 12.623 -11.267 -5.571 1.00 88.62 183 LEU A O 1
ATOM 1386 N N . ALA A 1 184 ? 11.478 -9.349 -5.694 1.00 87.19 184 ALA A N 1
ATOM 1387 C CA . ALA A 1 184 ? 12.328 -8.785 -6.735 1.00 87.19 184 ALA A CA 1
ATOM 1388 C C . ALA A 1 184 ? 13.658 -8.219 -6.206 1.00 87.19 184 ALA A C 1
ATOM 1390 O O . ALA A 1 184 ? 14.514 -7.857 -7.016 1.00 87.19 184 ALA A O 1
ATOM 1391 N N . CYS A 1 185 ? 13.832 -8.128 -4.881 1.00 86.25 185 CYS A N 1
ATOM 1392 C CA . CYS A 1 185 ? 14.942 -7.432 -4.227 1.00 86.25 185 CYS A CA 1
ATOM 1393 C C . CYS A 1 185 ? 15.165 -6.032 -4.822 1.00 86.25 185 CYS A C 1
ATOM 1395 O O . CYS A 1 185 ? 16.262 -5.724 -5.276 1.00 86.25 185 CYS A O 1
ATOM 1397 N N . LEU A 1 186 ? 14.110 -5.209 -4.879 1.00 85.81 186 LEU A N 1
ATOM 1398 C CA . LEU A 1 186 ? 14.191 -3.866 -5.466 1.00 85.81 186 LEU A CA 1
ATOM 1399 C C . LEU A 1 186 ? 15.275 -3.019 -4.806 1.00 85.81 186 LEU A C 1
ATOM 1401 O O . LEU A 1 186 ? 15.282 -2.883 -3.586 1.00 85.81 186 LEU A O 1
ATOM 1405 N N . ASP A 1 187 ? 16.117 -2.379 -5.601 1.00 85.00 187 ASP A N 1
ATOM 1406 C CA . ASP A 1 187 ? 17.116 -1.472 -5.053 1.00 85.00 187 ASP A CA 1
ATOM 1407 C C . ASP A 1 187 ? 16.460 -0.244 -4.405 1.00 85.00 187 ASP A C 1
ATOM 1409 O O . ASP A 1 187 ? 15.355 0.179 -4.766 1.00 85.00 187 ASP A O 1
ATOM 1413 N N . ILE A 1 188 ? 17.143 0.308 -3.408 1.00 82.06 188 ILE A N 1
ATOM 1414 C CA . ILE A 1 188 ? 16.705 1.474 -2.644 1.00 82.06 188 ILE A CA 1
ATOM 1415 C C . ILE A 1 188 ? 17.655 2.619 -2.977 1.00 82.06 188 ILE A C 1
ATOM 1417 O O . ILE A 1 188 ? 18.873 2.468 -2.897 1.00 82.06 188 ILE A O 1
ATOM 1421 N N . ASP A 1 189 ? 17.114 3.780 -3.338 1.00 80.31 189 ASP A N 1
ATOM 1422 C CA . ASP A 1 189 ? 17.967 4.936 -3.610 1.00 80.31 189 ASP A CA 1
ATOM 1423 C C . ASP A 1 189 ? 18.735 5.381 -2.368 1.00 80.31 189 ASP A C 1
ATOM 1425 O O . ASP A 1 189 ? 18.181 5.434 -1.264 1.00 80.31 189 ASP A O 1
ATOM 1429 N N . ALA A 1 190 ? 19.976 5.818 -2.572 1.00 82.12 190 ALA A N 1
ATOM 1430 C CA . ALA A 1 190 ? 20.842 6.337 -1.515 1.00 82.12 190 ALA A CA 1
ATOM 1431 C C . ALA A 1 190 ? 20.176 7.447 -0.679 1.00 82.12 190 ALA A C 1
ATOM 1433 O O . ALA A 1 190 ? 20.241 7.425 0.551 1.00 82.12 190 ALA A O 1
ATOM 1434 N N . ASP A 1 191 ? 19.465 8.378 -1.321 1.00 77.31 191 ASP A N 1
ATOM 1435 C CA . ASP A 1 191 ? 18.763 9.464 -0.624 1.00 77.31 191 ASP A CA 1
ATOM 1436 C C . ASP A 1 191 ? 17.611 8.956 0.248 1.00 77.31 191 ASP A C 1
ATOM 1438 O O . ASP A 1 191 ? 17.332 9.506 1.317 1.00 77.31 191 ASP A O 1
ATOM 1442 N N . ILE A 1 192 ? 16.924 7.909 -0.214 1.00 78.38 192 ILE A N 1
ATOM 1443 C CA . ILE A 1 192 ? 15.842 7.272 0.533 1.00 78.38 192 ILE A CA 1
ATOM 1444 C C . ILE A 1 192 ? 16.436 6.532 1.733 1.00 78.38 192 ILE A C 1
ATOM 1446 O O . ILE A 1 192 ? 15.955 6.715 2.849 1.00 78.38 192 ILE A O 1
ATOM 1450 N N . GLN A 1 193 ? 17.497 5.750 1.532 1.00 82.31 193 GLN A N 1
ATOM 1451 C CA . GLN A 1 193 ? 18.183 5.053 2.619 1.00 82.31 193 GLN A CA 1
ATOM 1452 C C . GLN A 1 193 ? 18.669 6.029 3.694 1.00 82.31 193 GLN A C 1
ATOM 1454 O O . GLN A 1 193 ? 18.388 5.821 4.874 1.00 82.31 193 GLN A O 1
ATOM 1459 N N . LYS A 1 194 ? 19.345 7.114 3.299 1.00 81.25 194 LYS A N 1
ATOM 1460 C CA . LYS A 1 194 ? 19.870 8.118 4.234 1.00 81.25 194 LYS A CA 1
ATOM 1461 C C . LYS A 1 194 ? 18.761 8.743 5.080 1.00 81.25 194 LYS A C 1
ATOM 1463 O O . LYS A 1 194 ? 18.916 8.901 6.290 1.00 81.25 194 LYS A O 1
ATOM 1468 N N . ASP A 1 195 ? 17.626 9.073 4.458 1.00 76.50 195 ASP A N 1
ATOM 1469 C CA . ASP A 1 195 ? 16.442 9.539 5.183 1.00 76.50 195 ASP A CA 1
ATOM 1470 C C . ASP A 1 195 ? 15.978 8.492 6.221 1.00 76.50 195 ASP A C 1
ATOM 1472 O O . ASP A 1 195 ? 15.571 8.848 7.331 1.00 76.50 195 ASP A O 1
ATOM 1476 N N . MET A 1 196 ? 16.032 7.201 5.880 1.00 78.12 196 MET A N 1
ATOM 1477 C CA . MET A 1 196 ? 15.522 6.114 6.724 1.00 78.12 196 MET A CA 1
ATOM 1478 C C . MET A 1 196 ? 16.394 5.771 7.905 1.00 78.12 196 MET A C 1
ATOM 1480 O O . MET A 1 196 ? 15.862 5.577 8.997 1.00 78.12 196 MET A O 1
ATOM 1484 N N . GLU A 1 197 ? 17.707 5.751 7.724 1.00 79.62 197 GLU A N 1
ATOM 1485 C CA . GLU A 1 197 ? 18.644 5.511 8.820 1.00 79.62 197 GLU A CA 1
ATOM 1486 C C . GLU A 1 197 ? 18.450 6.528 9.955 1.00 79.62 197 GLU A C 1
ATOM 1488 O O . GLU A 1 197 ? 18.599 6.190 11.128 1.00 79.62 197 GLU A O 1
ATOM 1493 N N . VAL A 1 198 ? 18.033 7.757 9.626 1.00 78.69 198 VAL A N 1
ATOM 1494 C CA . VAL A 1 198 ? 17.690 8.793 10.610 1.00 78.69 198 VAL A CA 1
ATOM 1495 C C . VAL A 1 198 ? 16.313 8.555 11.232 1.00 78.69 198 VAL A C 1
ATOM 1497 O O . VAL A 1 198 ? 16.162 8.619 12.458 1.00 78.69 198 VAL A O 1
ATOM 1500 N N . VAL A 1 199 ? 15.292 8.318 10.404 1.00 74.81 199 VAL A N 1
ATOM 1501 C CA . VAL A 1 199 ? 13.890 8.240 10.849 1.00 74.81 199 VAL A CA 1
ATOM 1502 C C . VAL A 1 199 ? 13.604 6.971 11.654 1.00 74.81 199 VAL A C 1
ATOM 1504 O O . VAL A 1 199 ? 12.855 7.029 12.630 1.00 74.81 199 VAL A O 1
ATOM 1507 N N . LEU A 1 200 ? 14.214 5.849 11.274 1.00 75.69 200 LEU A N 1
ATOM 1508 C CA . LEU A 1 200 ? 14.005 4.524 11.860 1.00 75.69 200 LEU A CA 1
ATOM 1509 C C . LEU A 1 200 ? 15.134 4.113 12.816 1.00 75.69 200 LEU A C 1
ATOM 1511 O O . LEU A 1 200 ? 15.181 2.963 13.261 1.00 75.69 200 LEU A O 1
ATOM 1515 N N . LYS A 1 201 ? 16.028 5.041 13.180 1.00 79.00 201 LYS A N 1
ATOM 1516 C CA . LYS A 1 201 ? 17.095 4.781 14.151 1.00 79.00 201 LYS A CA 1
ATOM 1517 C C . LYS A 1 201 ? 16.520 4.194 15.445 1.00 79.00 201 LYS A C 1
ATOM 1519 O O . LYS A 1 201 ? 15.644 4.797 16.063 1.00 79.00 201 LYS A O 1
ATOM 1524 N N . GLY A 1 202 ? 17.049 3.045 15.866 1.00 76.38 202 GLY A N 1
ATOM 1525 C CA . GLY A 1 202 ? 16.648 2.360 17.101 1.00 76.38 202 GLY A CA 1
ATOM 1526 C C . GLY A 1 202 ? 15.454 1.410 16.966 1.00 76.38 202 GLY A C 1
ATOM 1527 O O . GLY A 1 202 ? 15.092 0.774 17.945 1.00 76.38 202 GLY A O 1
ATOM 1528 N N . THR A 1 203 ? 14.864 1.270 15.775 1.00 72.88 203 THR A N 1
ATOM 1529 C CA . THR A 1 203 ? 13.737 0.344 15.530 1.00 72.88 203 THR A CA 1
ATOM 1530 C C . THR A 1 203 ? 14.160 -1.085 15.178 1.00 72.88 203 THR A C 1
ATOM 1532 O O . THR A 1 203 ? 13.305 -1.947 15.017 1.00 72.88 203 THR A O 1
ATOM 1535 N N . GLY A 1 204 ? 15.463 -1.340 15.008 1.00 75.44 204 GLY A N 1
ATOM 1536 C CA . GLY A 1 204 ? 15.983 -2.609 14.479 1.00 75.44 204 GLY A CA 1
ATOM 1537 C C . GLY A 1 204 ? 15.874 -2.752 12.954 1.00 75.44 204 GLY A C 1
ATOM 1538 O O . GLY A 1 204 ? 16.342 -3.745 12.398 1.00 75.44 204 GLY A O 1
ATOM 1539 N N . TRP A 1 205 ? 15.301 -1.759 12.264 1.00 83.12 205 TRP A N 1
ATOM 1540 C CA . TRP A 1 205 ? 15.232 -1.724 10.805 1.00 83.12 205 TRP A CA 1
ATOM 1541 C C . TRP A 1 205 ? 16.624 -1.782 10.160 1.00 83.12 205 TRP A C 1
ATOM 1543 O O . TRP A 1 205 ? 17.552 -1.098 10.596 1.00 83.12 205 TRP A O 1
ATOM 1553 N N . ASN A 1 206 ? 16.747 -2.570 9.091 1.00 81.62 206 ASN A N 1
ATOM 1554 C CA . ASN A 1 206 ? 17.941 -2.655 8.257 1.00 81.62 206 ASN A CA 1
ATOM 1555 C C . ASN A 1 206 ? 17.555 -2.839 6.780 1.00 81.62 206 ASN A C 1
ATOM 1557 O O . ASN A 1 206 ? 16.438 -3.240 6.459 1.00 81.62 206 ASN A O 1
ATOM 1561 N N . MET A 1 207 ? 18.498 -2.559 5.880 1.00 78.25 207 MET A N 1
ATOM 1562 C CA . MET A 1 207 ? 18.313 -2.668 4.426 1.00 78.25 207 MET A CA 1
ATOM 1563 C C . MET A 1 207 ? 18.167 -4.116 3.924 1.00 78.25 207 MET A C 1
ATOM 1565 O O . MET A 1 207 ? 17.820 -4.338 2.765 1.00 78.25 207 MET A O 1
ATOM 1569 N N . GLY A 1 208 ? 18.406 -5.118 4.774 1.00 79.06 208 GLY A N 1
ATOM 1570 C CA . GLY A 1 208 ? 18.327 -6.528 4.415 1.00 79.06 208 GLY A CA 1
ATOM 1571 C C . GLY A 1 208 ? 19.211 -6.871 3.215 1.00 79.06 208 GLY A C 1
ATOM 1572 O O . GLY A 1 208 ? 20.400 -6.568 3.192 1.00 79.06 208 GLY A O 1
ATOM 1573 N N . ARG A 1 209 ? 18.613 -7.520 2.209 1.00 74.12 209 ARG A N 1
ATOM 1574 C CA . ARG A 1 209 ? 19.280 -7.942 0.960 1.00 74.12 209 ARG A CA 1
ATOM 1575 C C . ARG A 1 209 ? 19.197 -6.902 -0.164 1.00 74.12 209 ARG A C 1
ATOM 1577 O O . ARG A 1 209 ? 19.627 -7.187 -1.280 1.00 74.12 209 ARG A O 1
ATOM 1584 N N . HIS A 1 210 ? 18.590 -5.746 0.096 1.00 79.69 210 HIS A N 1
ATOM 1585 C CA . HIS A 1 210 ? 18.430 -4.701 -0.907 1.00 79.69 210 HIS A CA 1
ATOM 1586 C C . HIS A 1 210 ? 19.759 -3.982 -1.124 1.00 79.69 210 HIS A C 1
ATOM 1588 O O . HIS A 1 210 ? 20.496 -3.734 -0.166 1.00 79.69 210 HIS A O 1
ATOM 1594 N N . LYS A 1 211 ? 20.061 -3.628 -2.375 1.00 80.44 211 LYS A N 1
ATOM 1595 C CA . LYS A 1 211 ? 21.215 -2.782 -2.666 1.00 80.44 211 LYS A CA 1
ATOM 1596 C C . LYS A 1 211 ? 20.833 -1.317 -2.617 1.00 80.44 211 LYS A C 1
ATOM 1598 O O . LYS A 1 211 ? 19.688 -0.936 -2.862 1.00 80.44 211 LYS A O 1
ATOM 1603 N N . THR A 1 212 ? 21.843 -0.508 -2.347 1.00 75.56 212 THR A N 1
ATOM 1604 C CA . THR A 1 212 ? 21.771 0.934 -2.502 1.00 75.56 212 THR A CA 1
ATOM 1605 C C . THR A 1 212 ? 22.195 1.299 -3.908 1.00 75.56 212 THR A C 1
ATOM 1607 O O . THR A 1 212 ? 23.282 0.918 -4.341 1.00 75.56 212 THR A O 1
ATOM 1610 N N . VAL A 1 213 ? 21.367 2.067 -4.603 1.00 74.00 213 VAL A N 1
ATOM 1611 C CA . VAL A 1 213 ? 21.724 2.625 -5.909 1.00 74.00 213 VAL A CA 1
ATOM 1612 C C . VAL A 1 213 ? 21.746 4.142 -5.835 1.00 74.00 213 VAL A C 1
ATOM 1614 O O . VAL A 1 213 ? 20.915 4.774 -5.181 1.00 74.00 213 VAL A O 1
ATOM 1617 N N . SER A 1 214 ? 22.738 4.740 -6.489 1.00 63.72 214 SER A N 1
ATOM 1618 C CA . SER A 1 214 ? 22.739 6.175 -6.740 1.00 63.72 214 SER A CA 1
ATOM 1619 C C . SER A 1 214 ? 22.054 6.398 -8.079 1.00 63.72 214 SER A C 1
ATOM 1621 O O . SER A 1 214 ? 22.676 6.288 -9.134 1.00 63.72 214 SER A O 1
ATOM 1623 N N . THR A 1 215 ? 20.748 6.640 -8.050 1.00 60.56 215 THR A N 1
ATOM 1624 C CA . THR A 1 215 ? 20.035 7.029 -9.263 1.00 60.56 215 THR A CA 1
ATOM 1625 C C . THR A 1 215 ? 20.330 8.502 -9.521 1.00 60.56 215 THR A C 1
ATOM 1627 O O . THR A 1 215 ? 19.869 9.367 -8.775 1.00 60.56 215 THR A O 1
ATOM 1630 N N . THR A 1 216 ? 21.085 8.814 -10.577 1.00 46.09 216 THR A N 1
ATOM 1631 C CA . THR A 1 216 ? 21.218 10.184 -11.094 1.00 46.09 216 THR A CA 1
ATOM 1632 C C . THR A 1 216 ? 19.861 10.607 -11.658 1.00 46.09 216 THR A C 1
ATOM 1634 O O . THR A 1 216 ? 19.567 10.430 -12.838 1.00 46.09 216 THR A O 1
ATOM 1637 N N . MET A 1 217 ? 18.969 11.082 -10.789 1.00 49.41 217 MET A N 1
ATOM 1638 C CA . MET A 1 217 ? 17.655 11.566 -11.202 1.00 49.41 217 MET A CA 1
ATOM 1639 C C . MET A 1 217 ? 17.827 12.874 -11.978 1.00 49.41 217 MET A C 1
ATOM 1641 O O . MET A 1 217 ? 18.541 13.779 -11.538 1.00 49.41 217 MET A O 1
ATOM 1645 N N . ASN A 1 218 ? 17.168 12.995 -13.130 1.00 48.56 218 ASN A N 1
ATOM 1646 C CA . ASN A 1 218 ? 17.201 14.239 -13.890 1.00 48.56 218 ASN A CA 1
ATOM 1647 C C . ASN A 1 218 ? 16.443 15.333 -13.124 1.00 48.56 218 ASN A C 1
ATOM 1649 O O . ASN A 1 218 ? 15.455 15.065 -12.446 1.00 48.56 218 ASN A O 1
ATOM 1653 N N . VAL A 1 219 ? 16.841 16.599 -13.277 1.00 47.53 219 VAL A N 1
ATOM 1654 C CA . VAL A 1 219 ? 16.167 17.750 -12.634 1.00 47.53 219 VAL A CA 1
ATOM 1655 C C . VAL A 1 219 ? 14.659 17.790 -12.960 1.00 47.53 219 VAL A C 1
ATOM 1657 O O . VAL A 1 219 ? 13.834 18.208 -12.146 1.00 47.53 219 VAL A O 1
ATOM 1660 N N . SER A 1 220 ? 14.269 17.281 -14.133 1.00 51.03 220 SER A N 1
ATOM 1661 C CA . SER A 1 220 ? 12.874 17.126 -14.558 1.00 51.03 220 SER A CA 1
ATOM 1662 C C . SER A 1 220 ? 12.074 16.099 -13.741 1.00 51.03 220 SER A C 1
ATOM 1664 O O . SER A 1 220 ? 10.845 16.216 -13.699 1.00 51.03 220 SER A O 1
ATOM 1666 N N . ASP A 1 221 ? 12.723 15.162 -13.041 1.00 55.03 221 ASP A N 1
ATOM 1667 C CA . ASP A 1 221 ? 12.107 14.172 -12.144 1.00 55.03 221 ASP A CA 1
ATOM 1668 C C . ASP A 1 221 ? 11.695 14.772 -10.784 1.00 55.03 221 ASP A C 1
ATOM 1670 O O . ASP A 1 221 ? 10.809 14.234 -10.111 1.00 55.03 221 ASP A O 1
ATOM 1674 N N . PHE A 1 222 ? 12.156 15.984 -10.451 1.00 54.81 222 PHE A N 1
ATOM 1675 C CA . PHE A 1 222 ? 11.780 16.692 -9.216 1.00 54.81 222 PHE A CA 1
ATOM 1676 C C . PHE A 1 222 ? 10.519 17.559 -9.322 1.00 54.81 222 PHE A C 1
ATOM 1678 O O . PHE A 1 222 ? 9.970 17.958 -8.293 1.00 54.81 222 PHE A O 1
ATOM 1685 N N . ARG A 1 223 ? 10.006 17.843 -10.530 1.00 66.62 223 ARG A N 1
ATOM 1686 C CA . ARG A 1 223 ? 8.749 18.603 -10.668 1.00 66.62 223 ARG A CA 1
ATOM 1687 C C . ARG A 1 223 ? 7.568 17.818 -10.097 1.00 66.62 223 ARG A C 1
ATOM 1689 O O . ARG A 1 223 ? 7.061 16.884 -10.716 1.00 66.62 223 ARG A O 1
ATOM 1696 N N . GLN A 1 224 ? 7.107 18.229 -8.922 1.00 73.19 224 GLN A N 1
ATOM 1697 C CA . GLN A 1 224 ? 5.882 17.704 -8.338 1.00 73.19 224 GLN A CA 1
ATOM 1698 C C . GLN A 1 224 ? 4.698 17.989 -9.271 1.00 73.19 224 GLN A C 1
ATOM 1700 O O . GLN A 1 224 ? 4.552 19.122 -9.744 1.00 73.19 224 GLN A O 1
ATOM 1705 N N . PRO A 1 225 ? 3.851 16.989 -9.573 1.00 77.38 225 PRO A N 1
ATOM 1706 C CA . PRO A 1 225 ? 2.620 17.247 -10.300 1.00 77.38 225 PRO A CA 1
ATOM 1707 C C . PRO A 1 225 ? 1.718 18.159 -9.459 1.00 77.38 225 PRO A C 1
ATOM 1709 O O . PRO A 1 225 ? 1.613 18.003 -8.243 1.00 77.38 225 PRO A O 1
ATOM 1712 N N . SER A 1 226 ? 1.049 19.113 -10.107 1.00 80.00 226 SER A N 1
ATOM 1713 C CA . SER A 1 226 ? 0.094 19.985 -9.419 1.00 80.00 226 SER A CA 1
ATOM 1714 C C . SER A 1 226 ? -1.101 19.185 -8.890 1.00 80.00 226 SER A C 1
ATOM 1716 O O . SER A 1 226 ? -1.481 18.160 -9.463 1.00 80.00 226 SER A O 1
ATOM 1718 N N . THR A 1 227 ? -1.757 19.684 -7.840 1.00 75.50 227 THR A N 1
ATOM 1719 C CA . THR A 1 227 ? -2.968 19.068 -7.268 1.00 75.50 227 THR A CA 1
ATOM 1720 C C . THR A 1 227 ? -4.045 18.813 -8.325 1.00 75.50 227 THR A C 1
ATOM 1722 O O . THR A 1 227 ? -4.685 17.764 -8.316 1.00 75.50 227 THR A O 1
ATOM 1725 N N . PHE A 1 228 ? -4.215 19.737 -9.277 1.00 80.75 228 PHE A N 1
ATOM 1726 C CA . PHE A 1 228 ? -5.173 19.588 -10.374 1.00 80.75 228 PHE A CA 1
ATOM 1727 C C . PHE A 1 228 ? -4.809 18.432 -11.315 1.00 80.75 228 PHE A C 1
ATOM 1729 O O . PHE A 1 228 ? -5.664 17.610 -11.652 1.00 80.75 228 PHE A O 1
ATOM 1736 N N . THR A 1 229 ? -3.532 18.320 -11.693 1.00 84.81 229 THR A N 1
ATOM 1737 C CA . THR A 1 229 ? -3.035 17.192 -12.490 1.00 84.81 229 THR A CA 1
ATOM 1738 C C . THR A 1 229 ? -3.279 15.878 -11.753 1.00 84.81 229 THR A C 1
ATOM 1740 O O . THR A 1 229 ? -3.860 14.950 -12.316 1.00 84.81 229 THR A O 1
ATOM 1743 N N . VAL A 1 230 ? -2.931 15.811 -10.469 1.00 80.50 230 VAL A N 1
ATOM 1744 C CA . VAL A 1 230 ? -3.149 14.616 -9.642 1.00 80.50 230 VAL A CA 1
ATOM 1745 C C . VAL A 1 230 ? -4.627 14.245 -9.589 1.00 80.50 230 VAL A C 1
ATOM 1747 O O . VAL A 1 230 ? -4.966 13.091 -9.845 1.00 80.50 230 VAL A O 1
ATOM 1750 N N . LEU A 1 231 ? -5.517 15.211 -9.348 1.00 79.50 231 LEU A N 1
ATOM 1751 C CA . LEU A 1 231 ? -6.962 14.982 -9.322 1.00 79.50 231 LEU A CA 1
ATOM 1752 C C . LEU A 1 231 ? -7.465 14.392 -10.647 1.00 79.50 231 LEU A C 1
ATOM 1754 O O . LEU A 1 231 ? -8.207 13.408 -10.642 1.00 79.50 231 LEU A O 1
ATOM 1758 N N . ARG A 1 232 ? -7.013 14.923 -11.789 1.00 85.00 232 ARG A N 1
ATOM 1759 C CA . ARG A 1 232 ? -7.356 14.384 -13.115 1.00 85.00 232 ARG A CA 1
ATOM 1760 C C . ARG A 1 232 ? -6.913 12.926 -13.269 1.00 85.00 232 ARG A C 1
ATOM 1762 O O . ARG A 1 232 ? -7.688 12.099 -13.756 1.00 85.00 232 ARG A O 1
ATOM 1769 N N . HIS A 1 233 ? -5.695 12.591 -12.844 1.00 85.06 233 HIS A N 1
ATOM 1770 C CA . HIS A 1 233 ? -5.190 11.217 -12.923 1.00 85.06 233 HIS A CA 1
ATOM 1771 C C . HIS A 1 233 ? -5.889 10.269 -11.943 1.00 85.06 233 HIS A C 1
ATOM 1773 O O . HIS A 1 233 ? -6.127 9.114 -12.307 1.00 85.06 233 HIS A O 1
ATOM 1779 N N . VAL A 1 234 ? -6.293 10.754 -10.764 1.00 79.06 234 VAL A N 1
ATOM 1780 C CA . VAL A 1 234 ? -7.139 10.016 -9.815 1.00 79.06 234 VAL A CA 1
ATOM 1781 C C . VAL A 1 234 ? -8.492 9.696 -10.447 1.00 79.06 234 VAL A C 1
ATOM 1783 O O . VAL A 1 234 ? -8.896 8.535 -10.448 1.00 79.06 234 VAL A O 1
ATOM 1786 N N . LEU A 1 235 ? -9.165 10.675 -11.061 1.00 82.00 235 LEU A N 1
ATOM 1787 C CA . LEU A 1 235 ? -10.441 10.450 -11.754 1.00 82.00 235 LEU A CA 1
ATOM 1788 C C . LEU A 1 235 ? -10.299 9.448 -12.910 1.00 82.00 235 LEU A C 1
ATOM 1790 O O . LEU A 1 235 ? -11.152 8.573 -13.078 1.00 82.00 235 LEU A O 1
ATOM 1794 N N . LYS A 1 236 ? -9.200 9.521 -13.673 1.00 83.62 236 LYS A N 1
ATOM 1795 C CA . LYS A 1 236 ? -8.866 8.537 -14.719 1.00 83.62 236 LYS A CA 1
ATOM 1796 C C . LYS A 1 236 ? -8.678 7.131 -14.130 1.00 83.62 236 LYS A C 1
ATOM 1798 O O . LYS A 1 236 ? -9.201 6.172 -14.697 1.00 83.62 236 LYS A O 1
ATOM 1803 N N . GLY A 1 237 ? -8.008 7.011 -12.981 1.00 78.62 237 GLY A N 1
ATOM 1804 C CA . GLY A 1 237 ? -7.876 5.758 -12.230 1.00 78.62 237 GLY A CA 1
ATOM 1805 C C . GLY A 1 237 ? -9.229 5.201 -11.776 1.00 78.62 237 GLY A C 1
ATOM 1806 O O . GLY A 1 237 ? -9.542 4.051 -12.073 1.00 78.62 237 GLY A O 1
ATOM 1807 N N . ILE A 1 238 ? -10.078 6.045 -11.176 1.00 78.62 238 ILE A N 1
ATOM 1808 C CA . ILE A 1 238 ? -11.458 5.710 -10.773 1.00 78.62 238 ILE A CA 1
ATOM 1809 C C . ILE A 1 238 ? -12.268 5.189 -11.953 1.00 78.62 238 ILE A C 1
ATOM 1811 O O . ILE A 1 238 ? -12.911 4.145 -11.846 1.00 78.62 238 ILE A O 1
ATOM 1815 N N . LYS A 1 239 ? -12.217 5.880 -13.094 1.00 82.25 239 LYS A N 1
ATOM 1816 C CA . LYS A 1 239 ? -12.902 5.437 -14.310 1.00 82.25 239 LYS A CA 1
ATOM 1817 C C . LYS A 1 239 ? -12.391 4.069 -14.770 1.00 82.25 239 LYS A C 1
ATOM 1819 O O . LYS A 1 239 ? -13.208 3.198 -15.056 1.00 82.25 239 LYS A O 1
ATOM 1824 N N . LYS A 1 240 ? -11.069 3.858 -14.801 1.00 79.25 240 LYS A N 1
ATOM 1825 C CA . LYS A 1 240 ? -10.465 2.576 -15.203 1.00 79.25 240 LYS A CA 1
ATOM 1826 C C . LYS A 1 240 ? -10.891 1.444 -14.269 1.00 79.25 240 LYS A C 1
ATOM 1828 O O . LYS A 1 240 ? -11.343 0.419 -14.760 1.00 79.25 240 LYS A O 1
ATOM 1833 N N . ALA A 1 241 ? -10.847 1.646 -12.952 1.00 76.75 241 ALA A N 1
ATOM 1834 C CA . ALA A 1 241 ? -11.296 0.624 -12.011 1.00 76.75 241 ALA A CA 1
ATOM 1835 C C . ALA A 1 241 ? -12.789 0.337 -12.128 1.00 76.75 241 ALA A C 1
ATOM 1837 O O . ALA A 1 241 ? -13.164 -0.825 -12.088 1.00 76.75 241 ALA A O 1
ATOM 1838 N N . LYS A 1 242 ? -13.641 1.353 -12.322 1.00 78.88 242 LYS A N 1
ATOM 1839 C CA . LYS A 1 242 ? -15.075 1.127 -12.564 1.00 78.88 242 LYS A CA 1
ATOM 1840 C C . LYS A 1 242 ? -15.307 0.253 -13.797 1.00 78.88 242 LYS A C 1
ATOM 1842 O O . LYS A 1 242 ? -16.102 -0.671 -13.715 1.00 78.88 242 LYS A O 1
ATOM 1847 N N . ILE A 1 243 ? -14.590 0.511 -14.893 1.00 81.81 243 ILE A N 1
ATOM 1848 C CA . ILE A 1 243 ? -14.659 -0.305 -16.118 1.00 81.81 243 ILE A CA 1
ATOM 1849 C C . ILE A 1 243 ? -14.154 -1.731 -15.859 1.00 81.81 243 ILE A C 1
ATOM 1851 O O . ILE A 1 243 ? -14.754 -2.697 -16.314 1.00 81.81 243 ILE A O 1
ATOM 1855 N N . THR A 1 244 ? -13.061 -1.892 -15.112 1.00 75.31 244 THR A N 1
ATOM 1856 C CA . THR A 1 244 ? -12.554 -3.226 -14.766 1.00 75.31 244 THR A CA 1
ATOM 1857 C C . THR A 1 244 ? -13.547 -3.983 -13.874 1.00 75.31 244 THR A C 1
ATOM 1859 O O . THR A 1 244 ? -13.849 -5.145 -14.136 1.00 75.31 244 THR A O 1
ATOM 1862 N N . MET A 1 245 ? -14.110 -3.316 -12.865 1.00 76.69 245 MET A N 1
ATOM 1863 C CA . MET A 1 245 ? -15.060 -3.896 -11.912 1.00 76.69 245 MET A CA 1
ATOM 1864 C C . MET A 1 245 ? -16.448 -4.137 -12.509 1.00 76.69 245 MET A C 1
ATOM 1866 O O . MET A 1 245 ? -17.150 -5.004 -12.009 1.00 76.69 245 MET A O 1
ATOM 1870 N N . SER A 1 246 ? -16.862 -3.429 -13.567 1.00 80.81 246 SER A N 1
ATOM 1871 C CA . SER A 1 246 ? -18.186 -3.633 -14.179 1.00 80.81 246 SER A CA 1
ATOM 1872 C C . SER A 1 246 ? -18.345 -5.002 -14.837 1.00 80.81 246 SER A C 1
ATOM 1874 O O . SER A 1 246 ? -19.460 -5.409 -15.137 1.00 80.81 246 SER A O 1
ATOM 1876 N N . SER A 1 247 ? -17.236 -5.707 -15.071 1.00 78.38 247 SER A N 1
ATOM 1877 C CA . SER A 1 247 ? -17.240 -7.097 -15.537 1.00 78.38 247 SER A CA 1
ATOM 1878 C C . SER A 1 247 ? -17.454 -8.121 -14.415 1.00 78.38 247 SER A C 1
ATOM 1880 O O . SER A 1 247 ? -17.664 -9.300 -14.700 1.00 78.38 247 SER A O 1
ATOM 1882 N N . LEU A 1 248 ? -17.399 -7.687 -13.151 1.00 80.25 248 LEU A N 1
ATOM 1883 C CA . LEU A 1 248 ? -17.579 -8.538 -11.982 1.00 80.25 248 LEU A CA 1
ATOM 1884 C C . LEU A 1 248 ? -19.005 -8.399 -11.436 1.00 80.25 248 LEU A C 1
ATOM 1886 O O . LEU A 1 248 ? -19.542 -7.287 -11.402 1.00 80.25 248 LEU A O 1
ATOM 1890 N N . PRO A 1 249 ? -19.615 -9.495 -10.955 1.00 83.06 249 PRO A N 1
ATOM 1891 C CA . PRO A 1 249 ? -20.896 -9.406 -10.274 1.00 83.06 249 PRO A CA 1
ATOM 1892 C C . PRO A 1 249 ? -20.804 -8.522 -9.030 1.00 83.06 249 PRO A C 1
ATOM 1894 O O . PRO A 1 249 ? -19.835 -8.581 -8.271 1.00 83.06 249 PRO A O 1
ATOM 1897 N N . SER A 1 250 ? -21.832 -7.705 -8.810 1.00 78.00 250 SER A N 1
ATOM 1898 C CA . SER A 1 250 ? -21.877 -6.751 -7.699 1.00 78.00 250 SER A CA 1
ATOM 1899 C C . SER A 1 250 ? -22.413 -7.360 -6.404 1.00 78.00 250 SER A C 1
ATOM 1901 O O . SER A 1 250 ? -22.108 -6.855 -5.322 1.00 78.00 250 SER A O 1
ATOM 1903 N N . LYS A 1 251 ? -23.196 -8.446 -6.485 1.00 81.88 251 LYS A N 1
ATOM 1904 C CA . LYS A 1 251 ? -23.726 -9.136 -5.304 1.00 81.88 251 LYS A CA 1
ATOM 1905 C C . LYS A 1 251 ? -22.758 -10.223 -4.829 1.00 81.88 251 LYS A C 1
ATOM 1907 O O . LYS A 1 251 ? -22.301 -11.009 -5.657 1.00 81.88 251 LYS A O 1
ATOM 1912 N N . PRO A 1 252 ? -22.515 -10.361 -3.511 1.00 78.69 252 PRO A N 1
ATOM 1913 C CA . PRO A 1 252 ? -21.611 -11.382 -2.975 1.00 78.69 252 PRO A CA 1
ATOM 1914 C C . PRO A 1 252 ? -21.937 -12.811 -3.431 1.00 78.69 252 PRO A C 1
ATOM 1916 O O . PRO A 1 252 ? -21.036 -13.550 -3.808 1.00 78.69 252 PRO A O 1
ATOM 1919 N N . ALA A 1 253 ? -23.220 -13.189 -3.464 1.00 84.06 253 ALA A N 1
ATOM 1920 C CA . ALA A 1 253 ? -23.642 -14.517 -3.912 1.00 84.06 253 ALA A CA 1
ATOM 1921 C C . ALA A 1 253 ? -23.316 -14.766 -5.396 1.00 84.06 253 ALA A C 1
ATOM 1923 O O . ALA A 1 253 ? -22.777 -15.810 -5.752 1.00 84.06 253 ALA A O 1
ATOM 1924 N N . GLU A 1 254 ? -23.584 -13.781 -6.256 1.00 87.69 254 GLU A N 1
ATOM 1925 C CA . GLU A 1 254 ? -23.271 -13.850 -7.687 1.00 87.69 254 GLU A CA 1
ATOM 1926 C C . GLU A 1 254 ? -21.756 -13.865 -7.922 1.00 87.69 254 GLU A C 1
ATOM 1928 O O . GLU A 1 254 ? -21.272 -14.615 -8.767 1.00 87.69 254 GLU A O 1
ATOM 1933 N N . LEU A 1 255 ? -20.994 -13.099 -7.134 1.00 83.31 255 LEU A N 1
ATOM 1934 C CA . LEU A 1 255 ? -19.534 -13.095 -7.178 1.00 83.31 255 LEU A CA 1
ATOM 1935 C C . LEU A 1 255 ? -18.960 -14.453 -6.760 1.00 83.31 255 LEU A C 1
ATOM 1937 O O . LEU A 1 255 ? -18.062 -14.959 -7.426 1.00 83.31 255 LEU A O 1
ATOM 1941 N N . ASN A 1 256 ? -19.498 -15.071 -5.707 1.00 84.00 256 ASN A N 1
ATOM 1942 C CA . ASN A 1 256 ? -19.080 -16.397 -5.251 1.00 84.00 256 ASN A CA 1
ATOM 1943 C C . ASN A 1 256 ? -19.335 -17.466 -6.320 1.00 84.00 256 ASN A C 1
ATOM 1945 O O . ASN A 1 256 ? -18.430 -18.243 -6.630 1.00 84.00 256 ASN A O 1
ATOM 1949 N N . MET A 1 257 ? -20.526 -17.466 -6.929 1.00 87.00 257 MET A N 1
ATOM 1950 C CA . MET A 1 257 ? -20.846 -18.364 -8.045 1.00 87.00 257 MET A CA 1
ATOM 1951 C C . MET A 1 257 ? -19.931 -18.117 -9.246 1.00 87.00 257 MET A C 1
ATOM 1953 O O . MET A 1 257 ? -19.421 -19.064 -9.841 1.00 87.00 257 MET A O 1
ATOM 1957 N N . TRP A 1 258 ? -19.678 -16.851 -9.581 1.00 88.50 258 TRP A N 1
ATOM 1958 C CA . TRP A 1 258 ? -18.777 -16.492 -10.670 1.00 88.50 258 TRP A CA 1
ATOM 1959 C C . TRP A 1 258 ? -17.351 -16.988 -10.405 1.00 88.50 258 TRP A C 1
ATOM 1961 O O . TRP A 1 258 ? -16.775 -17.637 -11.277 1.00 88.50 258 TRP A O 1
ATOM 1971 N N . ILE A 1 259 ? -16.812 -16.783 -9.198 1.00 85.25 259 ILE A N 1
ATOM 1972 C CA . ILE A 1 259 ? -15.483 -17.267 -8.787 1.00 85.25 259 ILE A CA 1
ATOM 1973 C C . ILE A 1 259 ? -15.421 -18.794 -8.881 1.00 85.25 259 ILE A C 1
ATOM 1975 O O . ILE A 1 259 ? -14.528 -19.318 -9.546 1.00 85.25 259 ILE A O 1
ATOM 1979 N N . GLN A 1 260 ? -16.393 -19.503 -8.302 1.00 87.69 260 GLN A N 1
ATOM 1980 C CA . GLN A 1 260 ? -16.465 -20.963 -8.382 1.00 87.69 260 GLN A CA 1
ATOM 1981 C C . GLN A 1 260 ? -16.511 -21.440 -9.844 1.00 87.69 260 GLN A C 1
ATOM 1983 O O . GLN A 1 260 ? -15.790 -22.368 -10.204 1.00 87.69 260 GLN A O 1
ATOM 1988 N N . SER A 1 261 ? -17.295 -20.779 -10.704 1.00 91.56 261 SER A N 1
ATOM 1989 C CA . SER A 1 261 ? -17.416 -21.13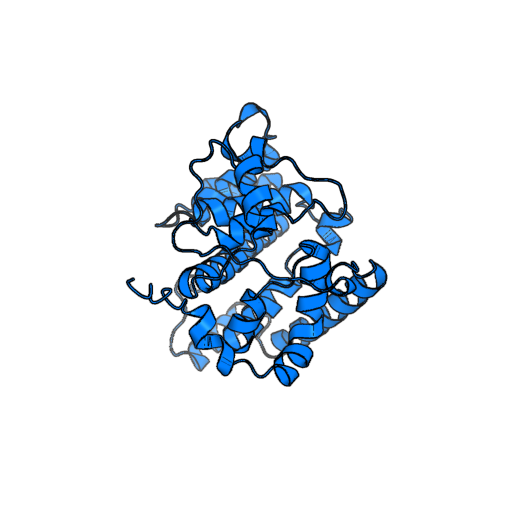6 -12.126 1.00 91.56 261 SER A CA 1
ATOM 1990 C C . SER A 1 261 ? -16.137 -20.883 -12.932 1.00 91.56 261 SER A C 1
ATOM 1992 O O . SER A 1 261 ? -15.857 -21.612 -13.880 1.00 91.56 261 SER A O 1
ATOM 1994 N N . LYS A 1 262 ? -15.356 -19.852 -12.577 1.00 88.00 262 LYS A N 1
ATOM 1995 C CA . LYS A 1 262 ? -14.145 -19.458 -13.311 1.00 88.00 262 LYS A CA 1
ATOM 1996 C C . LYS A 1 262 ? -12.889 -20.166 -12.826 1.00 88.00 262 LYS A C 1
ATOM 1998 O O . LYS A 1 262 ? -12.011 -20.429 -13.641 1.00 88.00 262 LYS A O 1
ATOM 2003 N N . PHE A 1 263 ? -12.795 -20.454 -11.532 1.00 86.12 263 PHE A N 1
ATOM 2004 C CA . PHE A 1 263 ? -11.583 -20.999 -10.919 1.00 86.12 263 PHE A CA 1
ATOM 2005 C C . PHE A 1 263 ? -11.739 -22.442 -10.432 1.00 86.12 263 PHE A C 1
ATOM 2007 O O . PHE A 1 263 ? -10.747 -23.058 -10.062 1.00 86.12 263 PHE A O 1
ATOM 2014 N N . GLY A 1 264 ? -12.956 -22.996 -10.422 1.00 89.12 264 GLY A N 1
ATOM 2015 C CA . GLY A 1 264 ? -13.223 -24.361 -9.955 1.00 89.12 264 GLY A CA 1
ATOM 2016 C C . GLY A 1 264 ? -13.203 -24.522 -8.431 1.00 89.12 264 GLY A C 1
ATOM 2017 O O . GLY A 1 264 ? -13.432 -25.619 -7.928 1.00 89.12 264 GLY A O 1
ATOM 2018 N N . PHE A 1 265 ? -12.966 -23.445 -7.680 1.00 85.81 265 PHE A N 1
ATOM 2019 C CA . PHE A 1 265 ? -13.020 -23.438 -6.222 1.00 85.81 265 PHE A CA 1
ATOM 2020 C C . PHE A 1 265 ? -13.481 -22.080 -5.689 1.00 85.81 265 PHE A C 1
ATOM 2022 O O . PHE A 1 265 ? -13.270 -21.037 -6.311 1.00 85.81 265 PHE A O 1
ATOM 2029 N N . GLN A 1 266 ? -14.059 -22.098 -4.490 1.00 79.00 266 GLN A N 1
ATOM 2030 C CA . GLN A 1 266 ? -14.398 -20.912 -3.728 1.00 79.00 266 GLN A CA 1
ATOM 2031 C C . GLN A 1 266 ? -13.354 -20.756 -2.623 1.00 79.00 266 GLN A C 1
ATOM 2033 O O . GLN A 1 266 ? -13.214 -21.640 -1.771 1.00 79.00 266 GLN A O 1
ATOM 2038 N N . PRO A 1 267 ? -12.593 -19.651 -2.605 1.00 73.81 267 PRO A N 1
ATOM 2039 C CA . PRO A 1 267 ? -11.676 -19.387 -1.516 1.00 73.81 267 PRO A CA 1
ATOM 2040 C C . PRO A 1 267 ? -12.407 -19.420 -0.172 1.00 73.81 267 PRO A C 1
ATOM 2042 O O . PRO A 1 267 ? -13.445 -18.780 -0.008 1.00 73.81 267 PRO A O 1
ATOM 2045 N N . ARG A 1 268 ? -11.829 -20.110 0.818 1.00 70.00 268 ARG A N 1
ATOM 2046 C CA . ARG A 1 268 ? -12.456 -20.326 2.136 1.00 70.00 268 ARG A CA 1
ATOM 2047 C C . ARG A 1 268 ? -12.862 -19.030 2.856 1.00 70.00 268 ARG A C 1
ATOM 2049 O O . ARG A 1 268 ? -13.736 -19.032 3.714 1.00 70.00 268 ARG A O 1
ATOM 2056 N N . TYR A 1 269 ? -12.218 -17.910 2.529 1.00 66.25 269 TYR A N 1
ATOM 2057 C CA . TYR A 1 269 ? -12.548 -16.602 3.098 1.00 66.25 269 TYR A CA 1
ATOM 2058 C C . TYR A 1 269 ? -13.815 -15.962 2.500 1.00 66.25 269 TYR A C 1
ATOM 2060 O O . TYR A 1 269 ? -14.301 -14.985 3.063 1.00 66.25 269 TYR A O 1
ATOM 2068 N N . LEU A 1 270 ? -14.340 -16.495 1.392 1.00 65.75 270 LEU A N 1
ATOM 2069 C CA . LEU A 1 270 ? -15.602 -16.083 0.765 1.00 65.75 270 LEU A CA 1
ATOM 2070 C C . LEU A 1 270 ? -16.775 -17.005 1.107 1.00 65.75 270 LEU A C 1
ATOM 2072 O O . LEU A 1 270 ? -17.922 -16.645 0.864 1.00 65.75 270 LEU A O 1
ATOM 2076 N N . SER A 1 271 ? -16.498 -18.196 1.636 1.00 64.88 271 SER A N 1
ATOM 2077 C CA . SER A 1 271 ? -17.503 -19.123 2.151 1.00 64.88 271 SER A CA 1
ATOM 2078 C C . SER A 1 271 ? -17.832 -18.754 3.599 1.00 64.88 271 SER A C 1
ATOM 2080 O O . SER A 1 271 ? -17.203 -19.255 4.536 1.00 64.88 271 SER A O 1
ATOM 2082 N N . LYS A 1 272 ? -18.766 -17.819 3.768 1.00 56.44 272 LYS A N 1
ATOM 2083 C CA . LYS A 1 272 ? -19.481 -17.547 5.017 1.00 56.44 272 LYS A CA 1
ATOM 2084 C C . LYS A 1 272 ? -20.948 -17.327 4.705 1.00 56.44 272 LYS A C 1
ATOM 2086 O O . LYS A 1 272 ? -21.211 -16.577 3.740 1.00 56.44 272 LYS A O 1
#